Protein AF-A0A9P6AZA7-F1 (afdb_monomer)

Nearest PDB structures (foldseek):
  8hpo-assembly1_B  TM=1.983E-01  e=7.880E+00  Saccharomyces cerevisiae S288C

Solvent-accessible surface area (backbone atoms only — not comparable to full-atom values): 20966 Å² total; per-residue (Å²): 136,83,84,82,74,80,78,79,72,78,82,67,73,55,70,65,59,56,53,51,52,49,53,52,50,51,53,52,50,54,53,50,52,52,51,52,53,50,50,52,49,52,52,50,53,50,53,53,50,55,63,70,62,41,78,71,54,59,62,56,56,70,77,50,74,72,81,62,70,88,77,57,82,84,71,55,87,77,75,76,60,76,83,77,73,88,75,87,72,91,78,83,88,80,88,80,82,91,76,90,83,82,80,91,79,92,79,84,90,82,81,88,79,94,76,78,88,75,78,79,75,83,76,81,72,78,82,7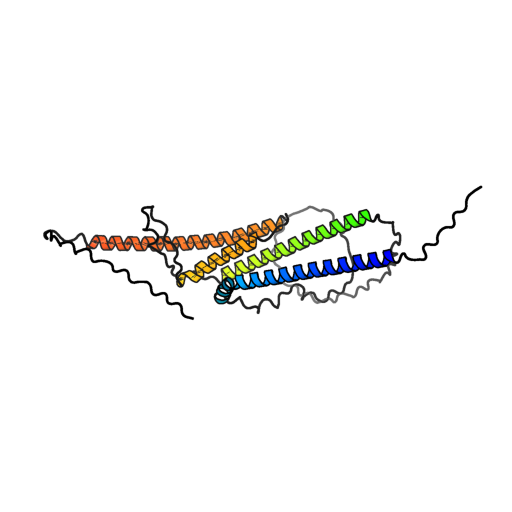2,83,71,79,76,75,71,80,82,75,76,67,85,71,58,68,66,62,50,53,55,50,52,51,51,53,51,51,53,50,50,54,51,51,51,51,51,54,40,45,51,52,50,54,51,52,49,50,52,52,52,52,54,57,72,72,59,75,82,69,96,62,80,59,64,40,75,67,83,40,71,82,50,100,58,82,82,49,78,68,45,77,40,94,41,86,71,32,45,66,57,55,52,50,54,53,50,52,52,52,51,50,56,57,52,69,68,56,68,45,92,81,42,65,66,46,49,48,53,47,50,54,50,48,52,55,52,52,51,51,52,49,55,50,52,56,48,51,49,52,54,50,54,52,57,51,52,59,58,52,56,57,55,56,58,58,59,67,72,66,78,79,76,84,83,83,90,84,78,90,76,85,75,76,81,77,77,88,73,77,81,76,83,75,81,84,79,85,82,83,78,137

InterPro domains:
  IPR036533 BAG domain superfamily [G3DSA:1.20.58.120] (146-269)

Sequence (319 aa):
MFAFYPSHNPLYGDPYAVALAQAHGQMRAQKRERRLAEIRRREEEARCRIRHEQPILDYFAFAFPRPSEALRDDWDPWRSHPSFSPKLRCSSPQRRPTKLNHENVTREPQEGITRRPSTPGLIEIPVREFSIEFPTKTRAVDPEAYAVAASKIQAAWRARSHRIHALEQITSIHADFSSLRELFTFPHHLDFDRHSSLAAGEPASPYILLYSSQNVSLHSHLHMLDILLTRLDAVQSFGDAKVRHARKQTASAIESYARELEERIQREQDTAQSVSSDERAVESELTEGGNSDEDEWIDVEDPPLGIWSLRPFVDVRAT

Mean predicted aligned error: 18.31 Å

Structure (mmCIF, N/CA/C/O backbone):
data_AF-A0A9P6AZA7-F1
#
_entry.id   AF-A0A9P6AZA7-F1
#
loop_
_atom_site.group_PDB
_atom_site.id
_atom_site.type_symbol
_atom_site.label_atom_id
_atom_site.label_alt_id
_atom_site.label_comp_id
_atom_site.label_asym_id
_atom_site.label_entity_id
_atom_site.label_seq_id
_atom_site.pdbx_PDB_ins_code
_atom_site.Cartn_x
_atom_site.Cartn_y
_atom_site.Cartn_z
_atom_site.occupancy
_atom_site.B_iso_or_equiv
_atom_site.auth_seq_id
_atom_site.auth_comp_id
_atom_site.auth_asym_id
_atom_site.auth_atom_id
_atom_site.pdbx_PDB_model_num
ATOM 1 N N . MET A 1 1 ? 74.212 -10.383 -51.004 1.00 45.66 1 MET A N 1
ATOM 2 C CA . MET A 1 1 ? 74.006 -11.787 -50.589 1.00 45.66 1 MET A CA 1
ATOM 3 C C . MET A 1 1 ? 72.895 -11.806 -49.553 1.00 45.66 1 MET A C 1
ATOM 5 O O . MET A 1 1 ? 73.142 -11.438 -48.414 1.00 45.66 1 MET A O 1
ATOM 9 N N . PHE A 1 2 ? 71.666 -12.122 -49.962 1.00 49.59 2 PHE A N 1
ATOM 10 C CA . PHE A 1 2 ? 70.529 -12.249 -49.048 1.00 49.59 2 PHE A CA 1
ATOM 11 C C . PHE A 1 2 ? 70.427 -13.710 -48.611 1.00 49.59 2 PHE A C 1
ATOM 13 O O . PHE A 1 2 ? 70.222 -14.590 -49.445 1.00 49.59 2 PHE A O 1
ATOM 20 N N . ALA A 1 3 ? 70.630 -13.965 -47.319 1.00 55.09 3 ALA A N 1
ATOM 21 C CA . ALA A 1 3 ? 70.451 -15.283 -46.731 1.00 55.09 3 ALA A CA 1
ATOM 22 C C . ALA A 1 3 ? 68.951 -15.604 -46.680 1.00 55.09 3 ALA A C 1
ATOM 24 O O . ALA A 1 3 ? 68.191 -14.982 -45.939 1.00 55.09 3 ALA A O 1
ATOM 25 N N . PHE A 1 4 ? 68.530 -16.555 -47.510 1.00 61.06 4 PHE A N 1
ATOM 26 C CA . PHE A 1 4 ? 67.200 -17.148 -47.472 1.00 61.06 4 PHE A CA 1
ATOM 27 C C . PHE A 1 4 ? 67.112 -18.030 -46.220 1.00 61.06 4 PHE A C 1
ATOM 29 O O . PHE A 1 4 ? 67.679 -19.122 -46.190 1.00 61.06 4 PHE A O 1
ATOM 36 N N . TYR A 1 5 ? 66.435 -17.557 -45.173 1.00 62.34 5 TYR A N 1
ATOM 37 C CA . TYR A 1 5 ? 66.046 -18.426 -44.065 1.00 62.34 5 TYR A CA 1
ATOM 38 C C . TYR A 1 5 ? 64.825 -19.241 -44.507 1.00 62.34 5 TYR A C 1
ATOM 40 O O . TYR A 1 5 ? 63.816 -18.644 -44.893 1.00 62.34 5 TYR A O 1
ATOM 48 N N . PRO A 1 6 ? 64.884 -20.582 -44.486 1.00 62.84 6 PRO A N 1
ATOM 49 C CA . PRO A 1 6 ? 63.719 -21.401 -44.773 1.00 62.84 6 PRO A CA 1
ATOM 50 C C . PRO A 1 6 ? 62.652 -21.113 -43.716 1.00 62.84 6 PRO A C 1
ATOM 52 O O . PRO A 1 6 ? 62.879 -21.289 -42.519 1.00 62.84 6 PRO A O 1
ATOM 55 N N . SER A 1 7 ? 61.485 -20.642 -44.158 1.00 62.06 7 SER A N 1
ATOM 56 C CA . SER A 1 7 ? 60.318 -20.498 -43.297 1.00 62.06 7 SER A CA 1
ATOM 57 C C . SER A 1 7 ? 59.945 -21.885 -42.777 1.00 62.06 7 SER A C 1
ATOM 59 O O . SER A 1 7 ? 59.433 -22.718 -43.531 1.00 62.06 7 SER A O 1
ATOM 61 N N . HIS A 1 8 ? 60.234 -22.156 -41.505 1.00 58.19 8 HIS A N 1
ATOM 62 C CA . HIS A 1 8 ? 59.738 -23.349 -40.836 1.00 58.19 8 HIS A CA 1
ATOM 63 C C . HIS A 1 8 ? 58.214 -23.345 -40.924 1.00 58.19 8 HIS A C 1
ATOM 65 O O . HIS A 1 8 ? 57.543 -22.482 -40.365 1.00 58.19 8 HIS A O 1
ATOM 71 N N . ASN A 1 9 ? 57.691 -24.296 -41.688 1.00 60.09 9 ASN A N 1
ATOM 72 C CA . ASN A 1 9 ? 56.270 -24.510 -41.875 1.00 60.09 9 ASN A CA 1
ATOM 73 C C . ASN A 1 9 ? 55.693 -24.972 -40.521 1.00 60.09 9 ASN A C 1
ATOM 75 O O . ASN A 1 9 ? 56.069 -26.056 -40.066 1.00 60.09 9 ASN A O 1
ATOM 79 N N . PRO A 1 10 ? 54.813 -24.207 -39.848 1.00 61.41 10 PRO A N 1
ATOM 80 C CA . PRO A 1 10 ? 54.285 -24.551 -38.525 1.00 61.41 10 PRO A CA 1
ATOM 81 C C . PRO A 1 10 ? 53.174 -25.615 -38.614 1.00 61.41 10 PRO A C 1
ATOM 83 O O . PRO A 1 10 ? 52.179 -25.561 -37.898 1.00 61.41 10 PRO A O 1
ATOM 86 N N . LEU A 1 11 ? 53.315 -26.581 -39.528 1.00 55.00 11 LEU A N 1
ATOM 87 C CA . LEU A 1 11 ? 52.340 -27.651 -39.755 1.00 55.00 11 LEU A CA 1
ATOM 88 C C . LEU A 1 11 ? 52.481 -28.819 -38.772 1.00 55.00 11 LEU A C 1
ATOM 90 O O . LEU A 1 11 ? 51.644 -29.717 -38.776 1.00 55.00 11 LEU A O 1
ATOM 94 N N . TYR A 1 12 ? 53.483 -28.791 -37.893 1.00 60.03 12 TYR A N 1
ATOM 95 C CA . TYR A 1 12 ? 53.496 -29.625 -36.698 1.00 60.03 12 TYR A CA 1
ATOM 96 C C . TYR A 1 12 ? 52.959 -28.797 -35.537 1.00 60.03 12 TYR A C 1
ATOM 98 O O . TYR A 1 12 ? 53.681 -27.997 -34.944 1.00 60.03 12 TYR A O 1
ATOM 106 N N . GLY A 1 13 ? 51.664 -28.963 -35.255 1.00 64.06 13 GLY A N 1
ATOM 107 C CA . GLY A 1 13 ? 51.063 -28.446 -34.034 1.00 64.06 13 GLY A CA 1
ATOM 108 C C . GLY A 1 13 ? 51.887 -28.936 -32.855 1.00 64.06 13 GLY A C 1
ATOM 109 O O . GLY A 1 13 ? 52.036 -30.142 -32.667 1.00 64.06 13 GLY A O 1
ATOM 110 N N . ASP A 1 14 ? 52.468 -27.994 -32.119 1.00 77.25 14 ASP A N 1
ATOM 111 C CA . ASP A 1 14 ? 53.244 -28.286 -30.927 1.00 77.25 14 ASP A CA 1
ATOM 112 C C . ASP A 1 14 ? 52.385 -29.175 -30.003 1.00 77.25 14 ASP A C 1
ATOM 114 O O . ASP A 1 14 ? 51.321 -28.729 -29.548 1.00 77.25 14 ASP A O 1
ATOM 118 N N . PRO A 1 15 ? 52.773 -30.442 -29.753 1.00 80.06 15 PRO A N 1
ATOM 119 C CA . PRO A 1 15 ? 51.984 -31.346 -28.921 1.00 80.06 15 PRO A CA 1
ATOM 120 C C . PRO A 1 15 ? 51.771 -30.768 -27.514 1.00 80.06 15 PRO A C 1
ATOM 122 O O . PRO A 1 15 ? 50.752 -31.050 -26.876 1.00 80.06 15 PRO A O 1
ATOM 125 N N . TYR A 1 16 ? 52.669 -29.885 -27.060 1.00 82.62 16 TYR A N 1
ATOM 126 C CA . TYR A 1 16 ? 52.522 -29.164 -25.802 1.00 82.62 16 TYR A CA 1
ATOM 127 C C . TYR A 1 16 ? 51.403 -28.113 -25.847 1.00 82.62 16 TYR A C 1
ATOM 129 O O . TYR A 1 16 ? 50.678 -27.954 -24.862 1.00 82.62 16 TYR A O 1
ATOM 137 N N . ALA A 1 17 ? 51.181 -27.445 -26.983 1.00 81.31 17 ALA A N 1
ATOM 138 C CA . ALA A 1 17 ? 50.099 -26.469 -27.135 1.00 81.31 17 ALA A CA 1
ATOM 139 C C . ALA A 1 17 ? 48.710 -27.129 -27.067 1.00 81.31 17 ALA A C 1
ATOM 141 O O . ALA A 1 17 ? 47.789 -26.578 -26.456 1.00 81.31 17 ALA A O 1
ATOM 142 N N . VAL A 1 18 ? 48.561 -28.335 -27.630 1.00 84.81 18 VAL A N 1
ATOM 143 C CA . VAL A 1 18 ? 47.311 -29.112 -27.550 1.00 84.81 18 VAL A CA 1
ATOM 144 C C . VAL A 1 18 ? 47.042 -29.567 -26.114 1.00 84.81 18 VAL A C 1
ATOM 146 O O . VAL A 1 18 ? 45.930 -29.381 -25.614 1.00 84.81 18 VAL A O 1
ATOM 149 N N . ALA A 1 19 ? 48.055 -30.097 -25.420 1.00 88.44 19 ALA A N 1
ATOM 150 C CA . ALA A 1 19 ? 47.929 -30.512 -24.023 1.00 88.44 19 ALA A CA 1
ATOM 151 C C . ALA A 1 19 ? 47.571 -29.333 -23.096 1.00 88.44 19 ALA A C 1
ATOM 153 O O . ALA A 1 19 ? 46.695 -29.455 -22.236 1.00 88.44 19 ALA A O 1
ATOM 154 N N . LEU A 1 20 ? 48.177 -28.160 -23.311 1.00 91.81 20 LEU A N 1
ATOM 155 C CA . LEU A 1 20 ? 47.878 -26.953 -22.539 1.00 91.81 20 LEU A CA 1
ATOM 156 C C . LEU A 1 20 ? 46.444 -26.451 -22.780 1.00 91.81 20 LEU A C 1
ATOM 158 O O . LEU A 1 20 ? 45.741 -26.090 -21.832 1.00 91.81 20 LEU A O 1
ATOM 162 N N . ALA A 1 21 ? 45.974 -26.469 -24.032 1.00 89.00 21 ALA A N 1
ATOM 163 C CA . ALA A 1 21 ? 44.598 -26.108 -24.367 1.00 89.00 21 ALA A CA 1
ATOM 164 C C . ALA A 1 21 ? 43.581 -27.061 -23.714 1.00 89.00 21 ALA A C 1
ATOM 166 O O . ALA A 1 21 ? 42.562 -26.607 -23.183 1.00 89.00 21 ALA A O 1
ATOM 167 N N . GLN A 1 22 ? 43.880 -28.364 -23.688 1.00 94.12 22 GLN A N 1
ATOM 168 C CA . GLN A 1 22 ? 43.064 -29.361 -22.993 1.00 94.12 22 GLN A CA 1
ATOM 169 C C . GLN A 1 22 ? 43.026 -29.106 -21.480 1.00 94.12 22 GLN A C 1
ATOM 171 O O . GLN A 1 22 ? 41.937 -29.060 -20.903 1.00 94.12 22 GLN A O 1
ATOM 176 N N . ALA A 1 23 ? 44.173 -28.844 -20.848 1.00 95.56 23 ALA A N 1
ATOM 177 C CA . ALA A 1 23 ? 44.250 -28.527 -19.420 1.00 95.56 23 ALA A CA 1
ATOM 178 C C . ALA A 1 23 ? 43.449 -27.259 -19.061 1.00 95.56 23 ALA A C 1
ATOM 180 O O . ALA A 1 23 ? 42.685 -27.241 -18.092 1.00 95.56 23 ALA A O 1
ATOM 181 N N . HIS A 1 24 ? 43.541 -26.202 -19.876 1.00 96.12 24 HIS A N 1
ATOM 182 C CA . HIS A 1 24 ? 42.729 -24.992 -19.705 1.00 96.12 24 HIS A CA 1
ATOM 183 C C . HIS A 1 24 ? 41.228 -25.259 -19.891 1.00 96.12 24 HIS A C 1
ATOM 185 O O . HIS A 1 24 ? 40.405 -24.691 -19.165 1.00 96.12 24 HIS A O 1
ATOM 191 N N . GLY A 1 25 ? 40.859 -26.125 -20.838 1.00 96.62 25 GLY A N 1
ATOM 192 C CA . GLY A 1 25 ? 39.481 -26.572 -21.037 1.00 96.62 25 GLY A CA 1
ATOM 193 C C . GLY A 1 25 ? 38.919 -27.268 -19.796 1.00 96.62 25 GLY A C 1
ATOM 194 O O . GLY A 1 25 ? 37.854 -26.887 -19.306 1.00 96.62 25 GLY A O 1
ATOM 195 N N . GLN A 1 26 ? 39.676 -28.212 -19.233 1.00 97.25 26 GLN A N 1
ATOM 196 C CA . GLN A 1 26 ? 39.311 -28.934 -18.012 1.00 97.25 26 GLN A CA 1
ATOM 197 C C . GLN A 1 26 ? 39.176 -27.995 -16.807 1.00 97.25 26 GLN A C 1
ATOM 199 O O . GLN A 1 26 ? 38.177 -28.048 -16.090 1.00 97.25 26 GLN A O 1
ATOM 204 N N . MET A 1 27 ? 40.112 -27.055 -16.627 1.00 96.69 27 MET A N 1
ATOM 205 C CA . MET A 1 27 ? 40.043 -26.066 -15.546 1.00 96.69 27 MET A CA 1
ATOM 206 C C . MET A 1 27 ? 38.789 -25.179 -15.655 1.00 96.69 27 MET A C 1
ATOM 208 O O . MET A 1 27 ? 38.125 -24.888 -14.655 1.00 96.69 27 MET A O 1
ATOM 212 N N . ARG A 1 28 ? 38.418 -24.756 -16.873 1.00 96.44 28 ARG A N 1
ATOM 213 C CA . ARG A 1 28 ? 37.191 -23.975 -17.114 1.00 96.44 28 ARG A CA 1
ATOM 214 C C . ARG A 1 28 ? 35.932 -24.791 -16.822 1.00 96.44 28 ARG A C 1
ATOM 216 O O . ARG A 1 28 ? 35.000 -24.236 -16.238 1.00 96.44 28 ARG A O 1
ATOM 223 N N . ALA A 1 29 ? 35.903 -26.070 -17.196 1.00 96.62 29 ALA A N 1
ATOM 224 C CA . ALA A 1 29 ? 34.796 -26.977 -16.893 1.00 96.62 29 ALA A CA 1
ATOM 225 C C . ALA A 1 29 ? 34.630 -27.164 -15.375 1.00 96.62 29 ALA A C 1
ATOM 227 O O . ALA A 1 29 ? 33.554 -26.895 -14.844 1.00 96.62 29 ALA A O 1
ATOM 228 N N . GLN A 1 30 ? 35.718 -27.450 -14.657 1.00 97.75 30 GLN A N 1
ATOM 229 C CA . GLN A 1 30 ? 35.707 -27.596 -13.199 1.00 97.75 30 GLN A CA 1
ATOM 230 C C . GLN A 1 30 ? 35.250 -26.310 -12.487 1.00 97.75 30 GLN A C 1
ATOM 232 O O . GLN A 1 30 ? 34.491 -26.345 -11.517 1.00 97.75 30 GLN A O 1
ATOM 237 N N . LYS A 1 31 ? 35.663 -25.135 -12.986 1.00 97.56 31 LYS A N 1
ATOM 238 C CA . LYS A 1 31 ? 35.214 -23.841 -12.447 1.00 97.56 31 LYS A CA 1
ATOM 239 C C . LYS A 1 31 ? 33.718 -23.600 -12.679 1.00 97.56 31 LYS A C 1
ATOM 241 O O . LYS A 1 31 ? 33.070 -22.993 -11.825 1.00 97.56 31 LYS A O 1
ATOM 246 N N . ARG A 1 32 ? 33.161 -24.058 -13.808 1.00 96.56 32 ARG A N 1
ATOM 247 C CA . ARG A 1 32 ? 31.712 -24.007 -14.077 1.00 96.56 32 ARG A CA 1
ATOM 248 C C . ARG A 1 32 ? 30.945 -24.929 -13.136 1.00 96.56 32 ARG A C 1
ATOM 250 O O . ARG A 1 32 ? 29.969 -24.477 -12.548 1.00 96.56 32 ARG A O 1
ATOM 257 N N . GLU A 1 33 ? 31.417 -26.154 -12.928 1.00 97.81 33 GLU A N 1
ATOM 258 C CA . GLU A 1 33 ? 30.799 -27.096 -11.986 1.00 97.81 33 GLU A CA 1
ATOM 259 C C . GLU A 1 33 ? 30.790 -26.559 -10.553 1.00 97.81 33 GLU A C 1
ATOM 261 O O . GLU A 1 33 ? 29.744 -26.565 -9.909 1.00 97.81 33 GLU A O 1
ATOM 266 N N . ARG A 1 34 ? 31.907 -25.985 -10.079 1.00 97.69 34 ARG A N 1
ATOM 267 C CA . ARG A 1 34 ? 31.960 -25.340 -8.753 1.00 97.69 34 ARG A CA 1
ATOM 268 C C . ARG A 1 34 ? 30.942 -24.209 -8.607 1.00 97.69 34 ARG A C 1
ATOM 270 O O . ARG A 1 34 ? 30.286 -24.117 -7.576 1.00 97.69 34 ARG A O 1
ATOM 277 N N . ARG A 1 35 ? 30.779 -23.369 -9.637 1.00 97.12 35 ARG A N 1
ATOM 278 C CA . ARG A 1 35 ? 29.772 -22.293 -9.630 1.00 97.12 35 ARG A CA 1
ATOM 279 C C . ARG A 1 35 ? 28.346 -22.839 -9.590 1.00 97.12 35 ARG A C 1
ATOM 281 O O . ARG A 1 35 ? 27.522 -22.297 -8.865 1.00 97.12 35 ARG A O 1
ATOM 288 N N . LEU A 1 36 ? 28.056 -23.903 -10.339 1.00 97.69 36 LEU A N 1
ATOM 289 C CA . LEU A 1 36 ? 26.736 -24.541 -10.319 1.00 97.69 36 LEU A CA 1
ATOM 290 C C . LEU A 1 36 ? 26.439 -25.194 -8.964 1.00 97.69 36 LEU A C 1
ATOM 292 O O . LEU A 1 36 ? 25.320 -25.079 -8.472 1.00 97.69 36 LEU A O 1
ATOM 296 N N . ALA A 1 37 ? 27.435 -25.823 -8.338 1.00 97.25 37 ALA A N 1
ATOM 297 C CA . ALA A 1 37 ? 27.302 -26.375 -6.993 1.00 97.25 37 ALA A CA 1
ATOM 298 C C . ALA A 1 37 ? 27.049 -25.280 -5.941 1.00 97.25 37 ALA A C 1
ATOM 300 O O . ALA A 1 37 ? 26.196 -25.454 -5.076 1.00 97.25 37 ALA A O 1
ATOM 301 N N . GLU A 1 38 ? 27.725 -24.129 -6.039 1.00 97.50 38 GLU A N 1
ATOM 302 C CA . GLU A 1 38 ? 27.485 -22.991 -5.141 1.00 97.50 38 GLU A CA 1
ATOM 303 C C . GLU A 1 38 ? 26.072 -22.413 -5.303 1.00 97.50 38 GLU A C 1
ATOM 305 O O . GLU A 1 38 ? 25.418 -22.111 -4.305 1.00 97.50 38 GLU A O 1
ATOM 310 N N . ILE A 1 39 ? 25.579 -22.296 -6.541 1.00 94.75 39 ILE A N 1
ATOM 311 C CA . ILE A 1 39 ? 24.209 -21.836 -6.810 1.00 94.75 39 ILE A CA 1
ATOM 312 C C . ILE A 1 39 ? 23.194 -22.799 -6.189 1.00 94.75 39 ILE A C 1
ATOM 314 O O . ILE A 1 39 ? 22.330 -22.349 -5.441 1.00 94.75 39 ILE A O 1
ATOM 318 N N . 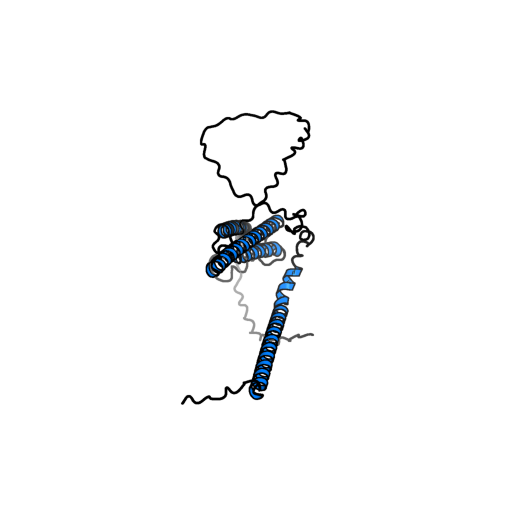ARG A 1 40 ? 23.343 -24.113 -6.410 1.00 96.94 40 ARG A N 1
ATOM 319 C CA . ARG A 1 40 ? 22.464 -25.124 -5.795 1.00 96.94 40 ARG A CA 1
ATOM 320 C C . ARG A 1 40 ? 22.477 -25.045 -4.270 1.00 96.94 40 ARG A C 1
ATOM 322 O O . ARG A 1 40 ? 21.416 -25.058 -3.659 1.00 96.94 40 ARG A O 1
ATOM 329 N N . ARG A 1 41 ? 23.656 -24.880 -3.659 1.00 97.81 41 ARG A N 1
ATOM 330 C CA . ARG A 1 41 ? 23.778 -24.729 -2.201 1.00 97.81 41 ARG A CA 1
ATOM 331 C C . ARG A 1 41 ? 23.021 -23.502 -1.691 1.00 97.81 41 ARG A C 1
ATOM 333 O O . ARG A 1 41 ? 22.307 -23.597 -0.701 1.00 97.81 41 ARG A O 1
ATOM 340 N N . ARG A 1 42 ? 23.132 -22.358 -2.378 1.00 95.12 42 ARG A N 1
ATOM 341 C CA . ARG A 1 42 ? 22.384 -21.140 -2.016 1.00 95.12 42 ARG A CA 1
ATOM 342 C C . ARG A 1 42 ? 20.876 -21.309 -2.182 1.00 95.12 42 ARG A C 1
ATOM 344 O O . ARG A 1 42 ? 20.125 -20.792 -1.362 1.00 95.12 42 ARG A O 1
ATOM 351 N N . GLU A 1 43 ? 20.429 -22.018 -3.216 1.00 95.44 43 GLU A N 1
ATOM 352 C CA . GLU A 1 43 ? 19.008 -22.324 -3.418 1.00 95.44 43 GLU A CA 1
ATOM 353 C C . GLU A 1 43 ? 18.457 -23.233 -2.310 1.00 95.44 43 GLU A C 1
ATOM 355 O O . GLU A 1 43 ? 17.362 -22.990 -1.804 1.00 95.44 43 GLU A O 1
ATOM 360 N N . GLU A 1 44 ? 19.218 -24.245 -1.888 1.00 95.88 44 GLU A N 1
ATOM 361 C CA . GLU A 1 44 ? 18.858 -25.119 -0.766 1.00 95.88 44 GLU A CA 1
ATOM 362 C C . GLU A 1 44 ? 18.841 -24.364 0.569 1.00 95.88 44 GLU A C 1
ATOM 364 O O . GLU A 1 44 ? 17.867 -24.467 1.314 1.00 95.88 44 GLU A O 1
ATOM 369 N N . GLU A 1 45 ? 19.854 -23.539 0.849 1.00 93.94 45 GLU A N 1
ATOM 370 C CA . GLU A 1 45 ? 19.888 -22.673 2.036 1.00 93.94 45 GLU A CA 1
ATOM 371 C C . GLU A 1 45 ? 18.685 -21.709 2.068 1.00 93.94 45 GLU A C 1
ATOM 373 O O . GLU A 1 45 ? 18.043 -21.553 3.109 1.00 93.94 45 GLU A O 1
ATOM 378 N N . ALA A 1 46 ? 18.328 -21.104 0.929 1.00 90.56 46 ALA A N 1
ATOM 379 C CA . ALA A 1 46 ? 17.156 -20.236 0.817 1.00 90.56 46 ALA A CA 1
ATOM 380 C C . ALA A 1 46 ? 15.845 -21.002 1.060 1.00 90.56 46 ALA A C 1
ATOM 382 O O . ALA A 1 46 ? 14.974 -20.519 1.784 1.00 90.56 46 ALA A O 1
ATOM 383 N N . ARG A 1 47 ? 15.714 -22.222 0.523 1.00 92.12 47 ARG A N 1
ATOM 384 C CA . ARG A 1 47 ? 14.556 -23.095 0.784 1.00 92.12 47 ARG A CA 1
ATOM 385 C C . ARG A 1 47 ? 14.444 -23.478 2.259 1.00 92.12 47 ARG A C 1
ATOM 387 O O . ARG A 1 47 ? 13.337 -23.477 2.795 1.00 92.12 47 ARG A O 1
ATOM 394 N N . CYS A 1 48 ? 15.562 -23.778 2.920 1.00 91.12 48 CYS A N 1
ATOM 395 C CA . CYS A 1 48 ? 15.585 -24.077 4.352 1.00 91.12 48 CYS A CA 1
ATOM 396 C C . CYS A 1 48 ? 15.156 -22.871 5.200 1.00 91.12 48 CYS A C 1
ATOM 398 O O . CYS A 1 48 ? 14.380 -23.053 6.136 1.00 91.12 48 CYS A O 1
ATOM 400 N N . ARG A 1 49 ? 15.585 -21.647 4.851 1.00 84.88 49 ARG A N 1
ATOM 401 C CA . ARG A 1 49 ? 15.130 -20.419 5.534 1.00 84.88 49 ARG A CA 1
ATOM 402 C C . ARG A 1 49 ? 13.628 -20.209 5.402 1.00 84.88 49 ARG A C 1
ATOM 404 O O . ARG A 1 49 ? 12.958 -20.051 6.413 1.00 84.88 49 ARG A O 1
ATOM 411 N N . ILE A 1 50 ? 13.099 -20.312 4.180 1.00 78.31 50 ILE A N 1
ATOM 412 C CA . ILE A 1 50 ? 11.657 -20.170 3.933 1.00 78.31 50 ILE A CA 1
ATOM 413 C C . ILE A 1 50 ? 10.871 -21.176 4.779 1.00 78.31 50 ILE A C 1
ATOM 415 O O . ILE A 1 50 ? 9.899 -20.800 5.419 1.00 78.31 50 ILE A O 1
ATOM 419 N N . ARG A 1 51 ? 11.309 -22.442 4.844 1.00 78.94 51 ARG A N 1
ATOM 420 C CA . ARG A 1 51 ? 10.633 -23.468 5.653 1.00 78.94 51 ARG A CA 1
ATOM 421 C C . ARG A 1 51 ? 10.662 -23.155 7.153 1.00 78.94 51 ARG A C 1
ATOM 423 O O . ARG A 1 51 ? 9.702 -23.475 7.844 1.00 78.94 51 ARG A O 1
ATOM 430 N N . HIS A 1 52 ? 11.738 -22.553 7.654 1.00 77.06 52 HIS A N 1
ATOM 431 C CA . HIS A 1 52 ? 11.847 -22.215 9.072 1.00 77.06 52 HIS A CA 1
ATOM 432 C C . HIS A 1 52 ? 11.004 -20.991 9.465 1.00 77.06 52 HIS A C 1
ATOM 434 O O . HIS A 1 52 ? 10.551 -20.919 10.602 1.00 77.06 52 HIS A O 1
ATOM 440 N N . GLU A 1 53 ? 10.747 -20.072 8.530 1.00 65.06 53 GLU A N 1
ATOM 441 C CA . GLU A 1 53 ? 9.959 -18.847 8.749 1.00 65.06 53 GLU A CA 1
ATOM 442 C C . GLU A 1 53 ? 8.440 -19.031 8.524 1.00 65.06 53 GLU A C 1
ATOM 444 O O . GLU A 1 53 ? 7.649 -18.160 8.882 1.00 65.06 53 GLU A O 1
ATOM 449 N N . GLN A 1 54 ? 7.996 -20.178 7.997 1.00 59.06 54 GLN A N 1
ATOM 450 C CA . GLN A 1 54 ? 6.573 -20.457 7.737 1.00 59.06 54 GLN A CA 1
ATOM 451 C C . GLN A 1 54 ? 5.645 -20.641 8.961 1.00 59.06 54 GLN A C 1
ATOM 453 O O . GLN A 1 54 ? 4.469 -20.309 8.806 1.00 59.06 54 GLN A O 1
ATOM 458 N N . PRO A 1 55 ? 6.068 -21.082 10.171 1.00 59.00 55 PRO A N 1
ATOM 459 C CA . PRO A 1 55 ? 5.102 -21.367 11.237 1.00 59.00 55 PRO A CA 1
ATOM 460 C C . PRO A 1 55 ? 4.392 -20.116 11.788 1.00 59.00 55 PRO A C 1
ATOM 462 O O . PRO A 1 55 ? 3.391 -20.250 12.482 1.00 59.00 55 PRO A O 1
ATOM 465 N N . ILE A 1 56 ? 4.859 -18.903 11.460 1.00 55.88 56 ILE A N 1
ATOM 466 C CA . ILE A 1 56 ? 4.200 -17.645 11.855 1.00 55.88 56 ILE A CA 1
ATOM 467 C C . ILE A 1 56 ? 3.094 -17.245 10.857 1.00 55.88 56 ILE A C 1
ATOM 469 O O . ILE A 1 56 ? 2.108 -16.622 11.243 1.00 55.88 56 ILE A O 1
ATOM 473 N N . LEU A 1 57 ? 3.212 -17.629 9.581 1.00 53.03 57 LEU A N 1
ATOM 474 C CA . LEU A 1 57 ? 2.257 -17.239 8.534 1.00 53.03 57 LEU A CA 1
ATOM 475 C C . LEU A 1 57 ? 1.055 -18.191 8.429 1.00 53.03 57 LEU A C 1
ATOM 477 O O . LEU A 1 57 ? -0.040 -17.741 8.089 1.00 53.03 57 LEU A O 1
ATOM 481 N N . ASP A 1 58 ? 1.222 -19.469 8.781 1.00 55.22 58 ASP A N 1
ATOM 482 C CA . ASP A 1 58 ? 0.116 -20.441 8.785 1.00 55.22 58 ASP A CA 1
ATOM 483 C C . ASP A 1 58 ? -0.945 -20.125 9.857 1.00 55.22 58 ASP A C 1
ATOM 485 O O . ASP A 1 58 ? -2.126 -20.410 9.654 1.00 55.22 58 ASP A O 1
ATOM 489 N N . TYR A 1 59 ? -0.572 -19.446 10.952 1.00 56.69 59 TYR A N 1
ATOM 490 C CA . TYR A 1 59 ? -1.531 -18.983 11.966 1.00 56.69 59 TYR A CA 1
ATOM 491 C C . TYR A 1 59 ? -2.493 -17.915 11.412 1.00 56.69 59 TYR A C 1
ATOM 493 O O . TYR A 1 59 ? -3.683 -17.918 11.722 1.00 56.69 59 TYR A O 1
ATOM 501 N N . PHE A 1 60 ? -2.013 -17.036 10.526 1.00 50.88 60 PHE A N 1
ATOM 502 C CA . PHE A 1 60 ? -2.840 -15.995 9.905 1.00 50.88 60 PHE A CA 1
ATOM 503 C C . PHE A 1 60 ? -3.705 -16.516 8.748 1.00 50.88 60 PHE A C 1
ATOM 505 O O . PHE A 1 60 ? -4.803 -16.004 8.531 1.00 50.88 60 PHE A O 1
ATOM 512 N N . ALA A 1 61 ? -3.262 -17.554 8.030 1.00 52.81 61 ALA A N 1
ATOM 513 C CA . ALA A 1 61 ? -4.031 -18.161 6.940 1.00 52.81 61 ALA A CA 1
ATOM 514 C C . ALA A 1 61 ? -5.304 -18.892 7.416 1.00 52.81 61 ALA A C 1
ATOM 516 O O . ALA A 1 61 ? -6.239 -19.052 6.633 1.00 52.81 61 ALA A O 1
ATOM 517 N N . PHE A 1 62 ? -5.358 -19.315 8.685 1.00 53.53 62 PHE A N 1
ATOM 518 C CA . PHE A 1 62 ? -6.525 -19.989 9.262 1.00 53.53 62 PHE A CA 1
ATOM 519 C C . PHE A 1 62 ? -7.607 -19.011 9.761 1.00 53.53 62 PHE A C 1
ATOM 521 O O . PHE A 1 62 ? -8.788 -19.348 9.745 1.00 53.53 62 PHE A O 1
ATOM 528 N N . ALA A 1 63 ? -7.230 -17.795 10.175 1.00 51.91 63 ALA A N 1
ATOM 529 C CA . ALA A 1 63 ? -8.159 -16.819 10.761 1.00 51.91 63 ALA A CA 1
ATOM 530 C C . ALA A 1 63 ? -8.979 -16.034 9.720 1.00 51.91 63 ALA A C 1
ATOM 532 O O . ALA A 1 63 ? -10.087 -15.590 10.014 1.00 51.91 63 ALA A O 1
ATOM 533 N N . PHE A 1 64 ? -8.464 -15.893 8.498 1.00 46.66 64 PHE A N 1
ATOM 534 C CA . PHE A 1 64 ? -9.161 -15.230 7.399 1.00 46.66 64 PHE A CA 1
ATOM 535 C C . PHE A 1 64 ? -9.164 -16.152 6.184 1.00 46.66 64 PHE A C 1
ATOM 537 O O . PHE A 1 64 ? -8.163 -16.191 5.460 1.00 46.66 64 PHE A O 1
ATOM 544 N N . PRO A 1 65 ? -10.251 -16.909 5.928 1.00 51.50 65 PRO A N 1
ATOM 545 C CA . PRO A 1 65 ? -10.376 -17.624 4.669 1.00 51.50 65 PRO A CA 1
ATOM 546 C C . PRO A 1 65 ? -10.208 -16.598 3.551 1.00 51.50 65 PRO A C 1
ATOM 548 O O . PRO A 1 65 ? -10.945 -15.611 3.490 1.00 51.50 65 PRO A O 1
ATOM 551 N N . ARG A 1 66 ? -9.183 -16.796 2.710 1.00 51.00 66 ARG A N 1
ATOM 552 C CA . ARG A 1 66 ? -8.942 -15.942 1.544 1.00 51.00 66 ARG A CA 1
ATOM 553 C C . ARG A 1 66 ? -10.284 -15.753 0.829 1.00 51.00 66 ARG A C 1
ATOM 555 O O . ARG A 1 66 ? -10.926 -16.768 0.548 1.00 51.00 66 ARG A O 1
ATOM 562 N N . PRO A 1 67 ? -10.719 -14.510 0.544 1.00 51.25 67 PRO A N 1
ATOM 563 C CA . PRO A 1 67 ? -11.917 -14.291 -0.251 1.00 51.25 67 PRO A CA 1
ATOM 564 C C . PRO A 1 67 ? -11.760 -15.111 -1.530 1.00 51.25 67 PRO A C 1
ATOM 566 O O . PRO A 1 67 ? -10.744 -15.008 -2.219 1.00 51.25 67 PRO A O 1
ATOM 569 N N . SER A 1 68 ? -12.707 -16.025 -1.728 1.00 51.84 68 SER A N 1
ATOM 570 C CA . SER A 1 68 ? -12.642 -17.147 -2.658 1.00 51.84 68 SER A CA 1
ATOM 571 C C . SER A 1 68 ? -11.994 -16.778 -3.994 1.00 51.84 68 SER A C 1
ATOM 573 O O . SER A 1 68 ? -12.430 -15.840 -4.662 1.00 51.84 68 SER A O 1
ATOM 575 N N . GLU A 1 69 ? -11.021 -17.587 -4.420 1.00 51.41 69 GLU A N 1
ATOM 576 C CA . GLU A 1 69 ? -10.391 -17.580 -5.753 1.00 51.41 69 GLU A CA 1
ATOM 577 C C . GLU A 1 69 ? -11.389 -17.607 -6.927 1.00 51.41 69 GLU A C 1
ATOM 579 O O . GLU A 1 69 ? -11.014 -17.292 -8.052 1.00 51.41 69 GLU A O 1
ATOM 584 N N . ALA A 1 70 ? -12.676 -17.863 -6.670 1.00 51.22 70 ALA A N 1
ATOM 585 C CA . ALA A 1 70 ? -13.761 -17.809 -7.645 1.00 51.22 70 ALA A CA 1
ATOM 586 C C . ALA A 1 70 ? -13.943 -16.445 -8.350 1.00 51.22 70 ALA A C 1
ATOM 588 O O . ALA A 1 70 ? -14.665 -16.382 -9.339 1.00 51.22 70 ALA A O 1
ATOM 589 N N . LEU A 1 71 ? -13.292 -15.366 -7.889 1.00 49.59 71 LEU A N 1
ATOM 590 C CA . LEU A 1 71 ? -13.325 -14.051 -8.548 1.00 49.59 71 LEU A CA 1
ATOM 591 C C . LEU A 1 71 ? -11.968 -13.600 -9.123 1.00 49.59 71 LEU A C 1
ATOM 593 O O . LEU A 1 71 ? -11.787 -12.415 -9.399 1.00 49.59 71 LEU A O 1
ATOM 597 N N . ARG A 1 72 ? -10.986 -14.502 -9.277 1.00 51.50 72 ARG A N 1
ATOM 598 C CA . ARG A 1 72 ? -9.691 -14.174 -9.913 1.00 51.50 72 ARG A CA 1
ATOM 599 C C . ARG A 1 72 ? -9.463 -14.841 -11.269 1.00 51.50 72 ARG A C 1
ATOM 601 O O . ARG A 1 72 ? -8.641 -14.333 -12.025 1.00 51.50 72 ARG A O 1
ATOM 608 N N . ASP A 1 73 ? -10.221 -15.878 -11.623 1.00 48.34 73 ASP A N 1
ATOM 609 C CA . ASP A 1 73 ? -10.031 -16.591 -12.898 1.00 48.34 73 ASP A CA 1
ATOM 610 C C . ASP A 1 73 ? -10.631 -15.890 -14.131 1.00 48.34 73 ASP A C 1
ATOM 612 O O . ASP A 1 73 ? -10.333 -16.288 -15.255 1.00 48.34 73 ASP A O 1
ATOM 616 N N . ASP A 1 74 ? -11.400 -14.809 -13.956 1.00 46.38 74 ASP A N 1
ATOM 617 C CA . ASP A 1 74 ? -12.050 -14.096 -15.073 1.00 46.38 74 ASP A CA 1
ATOM 618 C C . ASP A 1 74 ? -11.439 -12.717 -15.391 1.00 46.38 74 ASP A C 1
ATOM 620 O O . ASP A 1 74 ? -11.879 -12.029 -16.313 1.00 46.38 74 ASP A O 1
ATOM 624 N N . TRP A 1 75 ? -10.391 -12.297 -14.668 1.00 47.56 75 TRP A N 1
ATOM 625 C CA . TRP A 1 75 ? -9.733 -11.003 -14.895 1.00 47.56 75 TRP A CA 1
ATOM 626 C C . TRP A 1 75 ? -8.272 -11.154 -15.318 1.00 47.56 75 TRP A C 1
ATOM 628 O O . TRP A 1 75 ? -7.350 -10.618 -14.704 1.00 47.56 75 TRP A O 1
ATOM 638 N N . ASP A 1 76 ? -8.068 -11.884 -16.410 1.00 49.31 76 ASP A N 1
ATOM 639 C CA . ASP A 1 76 ? -6.851 -11.812 -17.212 1.00 49.31 76 ASP A CA 1
ATOM 640 C C . ASP A 1 76 ? -7.093 -10.766 -18.325 1.00 49.31 76 ASP A C 1
ATOM 642 O O . ASP A 1 76 ? -7.661 -11.100 -19.373 1.00 49.31 76 ASP A O 1
ATOM 646 N N . PRO A 1 77 ? -6.731 -9.474 -18.138 1.00 54.28 77 PRO A N 1
ATOM 647 C CA . PRO A 1 77 ? -7.030 -8.410 -19.105 1.00 54.28 77 PRO A CA 1
ATOM 648 C C . PRO A 1 77 ? -6.351 -8.620 -20.469 1.00 54.28 77 PRO A C 1
ATOM 650 O O . PRO A 1 77 ? -6.654 -7.904 -21.422 1.00 54.28 77 PRO A O 1
ATOM 653 N N . TRP A 1 78 ? -5.473 -9.622 -20.592 1.00 55.38 78 TRP A N 1
ATOM 654 C CA . TRP A 1 78 ? -4.837 -10.021 -21.845 1.00 55.38 78 TRP A CA 1
ATOM 655 C C . TRP A 1 78 ? -5.558 -11.164 -22.581 1.00 55.38 78 TRP A C 1
ATOM 657 O O . TRP A 1 78 ? -5.279 -11.373 -23.764 1.00 55.38 78 TRP A O 1
ATOM 667 N N . ARG A 1 79 ? -6.505 -11.881 -21.951 1.00 48.28 79 ARG A N 1
ATOM 668 C CA . ARG A 1 79 ? -7.245 -12.995 -22.588 1.00 48.28 79 ARG A CA 1
ATOM 669 C C . ARG A 1 79 ? -8.488 -12.578 -23.370 1.00 48.28 79 ARG A C 1
ATOM 671 O O . ARG A 1 79 ? -8.960 -13.355 -24.194 1.00 48.28 79 ARG A O 1
ATOM 678 N N . SER A 1 80 ? -8.945 -11.339 -23.206 1.00 46.25 80 SER A N 1
ATOM 679 C CA . SER A 1 80 ? -10.117 -10.790 -23.907 1.00 46.25 80 SER A CA 1
ATOM 680 C C . SER A 1 80 ? -9.747 -9.765 -24.981 1.00 46.25 80 SER A C 1
ATOM 682 O O . SER A 1 80 ? -10.477 -8.807 -25.229 1.00 46.25 80 SER A O 1
ATOM 684 N N . HIS A 1 81 ? -8.618 -9.963 -25.664 1.00 44.78 81 HIS A N 1
ATOM 685 C CA . HIS A 1 81 ? -8.424 -9.350 -26.973 1.00 44.78 81 HIS A CA 1
ATOM 686 C C . HIS A 1 81 ? -9.047 -10.266 -28.037 1.00 44.78 81 HIS A C 1
ATOM 688 O O . HIS A 1 81 ? -8.546 -11.374 -28.237 1.00 44.78 81 HIS A O 1
ATOM 694 N N . PRO A 1 82 ? -10.099 -9.844 -28.767 1.00 43.47 82 PRO A N 1
ATOM 695 C CA . PRO A 1 82 ? -10.497 -10.555 -29.971 1.00 43.47 82 PRO A CA 1
ATOM 696 C C . PRO A 1 82 ? -9.295 -10.543 -30.911 1.00 43.47 82 PRO A C 1
ATOM 698 O O . PRO A 1 82 ? -8.856 -9.467 -31.305 1.00 43.47 82 PRO A O 1
ATOM 701 N N . SER A 1 83 ? -8.742 -11.728 -31.193 1.00 44.38 83 SER A N 1
ATOM 702 C CA . SER A 1 83 ? -7.731 -12.029 -32.220 1.00 44.38 83 SER A CA 1
ATOM 703 C C . SER A 1 83 ? -7.332 -10.821 -33.082 1.00 44.38 83 SER A C 1
ATOM 705 O O . SER A 1 83 ? -7.833 -10.612 -34.189 1.00 44.38 83 SER A O 1
ATOM 707 N N . PHE A 1 84 ? -6.421 -9.991 -32.561 1.00 43.75 84 PHE A N 1
ATOM 708 C CA . PHE A 1 84 ? -5.898 -8.848 -33.298 1.00 43.75 84 PHE A CA 1
ATOM 709 C C . PHE A 1 84 ? -4.888 -9.393 -34.303 1.00 43.75 84 PHE A C 1
ATOM 711 O O . PHE A 1 84 ? -3.690 -9.494 -34.049 1.00 43.75 84 PHE A O 1
ATOM 718 N N . SER A 1 85 ? -5.412 -9.820 -35.448 1.00 44.97 85 SER A N 1
ATOM 719 C CA . SER A 1 85 ? -4.619 -10.124 -36.632 1.00 44.97 85 SER A CA 1
ATOM 720 C C . SER A 1 85 ? -3.768 -8.892 -36.961 1.00 44.97 85 SER A C 1
ATOM 722 O O . SER A 1 85 ? -4.324 -7.797 -37.099 1.00 44.97 85 SER A O 1
ATOM 724 N N . PRO A 1 86 ? -2.437 -9.010 -37.092 1.00 43.62 86 PRO A N 1
ATOM 725 C CA . PRO A 1 86 ? -1.575 -7.857 -37.272 1.00 43.62 86 PRO A CA 1
ATOM 726 C C . PRO A 1 86 ? -1.712 -7.346 -38.709 1.00 43.62 86 PRO A C 1
ATOM 728 O O . PRO A 1 86 ? -0.986 -7.755 -39.609 1.00 43.62 86 PRO A O 1
ATOM 731 N N . LYS A 1 87 ? -2.641 -6.415 -38.940 1.00 41.97 87 LYS A N 1
ATOM 732 C CA . LYS A 1 87 ? -2.578 -5.522 -40.100 1.00 41.97 87 LYS A CA 1
ATOM 733 C C . LYS A 1 87 ? -1.887 -4.239 -39.663 1.00 41.97 87 LYS A C 1
ATOM 735 O O . LYS A 1 87 ? -2.501 -3.312 -39.146 1.00 41.97 87 LYS A O 1
ATOM 740 N N . LEU A 1 88 ? -0.575 -4.217 -39.866 1.00 50.03 88 LEU A N 1
ATOM 741 C CA . LEU A 1 88 ? 0.257 -3.025 -39.769 1.00 50.03 88 LEU A CA 1
ATOM 742 C C . LEU A 1 88 ? -0.297 -1.932 -40.698 1.00 50.03 88 LEU A C 1
ATOM 744 O O . LEU A 1 88 ? -0.141 -2.012 -41.914 1.00 50.03 88 LEU A O 1
ATOM 748 N N . ARG A 1 89 ? -0.900 -0.883 -40.133 1.00 37.34 89 ARG A N 1
ATOM 749 C CA . ARG A 1 89 ? -0.924 0.450 -40.750 1.00 37.34 89 ARG A CA 1
ATOM 750 C C . ARG A 1 89 ? -0.679 1.507 -39.684 1.00 37.34 89 ARG A C 1
ATOM 752 O O . ARG A 1 89 ? -1.565 1.882 -38.926 1.00 37.34 89 ARG A O 1
ATOM 759 N N . CYS A 1 90 ? 0.557 1.992 -39.656 1.00 42.38 90 CYS A N 1
ATOM 760 C CA . CYS A 1 90 ? 0.914 3.255 -39.037 1.00 42.38 90 CYS A CA 1
ATOM 761 C C . CYS A 1 90 ? 0.182 4.389 -39.771 1.00 42.38 90 CYS A C 1
ATOM 763 O O . CYS A 1 90 ? 0.262 4.499 -40.993 1.00 42.38 90 CYS A O 1
ATOM 765 N N . SER A 1 91 ? -0.515 5.249 -39.038 1.00 38.69 91 SER A N 1
ATOM 766 C CA . SER A 1 91 ? -0.899 6.577 -39.516 1.00 38.69 91 SER A CA 1
ATOM 767 C C . SER A 1 91 ? -0.487 7.591 -38.460 1.00 38.69 91 SER A C 1
ATOM 769 O O . SER A 1 91 ? -0.986 7.597 -37.339 1.00 38.69 91 SER A O 1
ATOM 771 N N . SER A 1 92 ? 0.512 8.381 -38.839 1.00 46.91 92 SER A N 1
ATOM 772 C CA . SER A 1 92 ? 1.061 9.525 -38.118 1.00 46.91 92 SER A CA 1
ATOM 773 C C . SER A 1 92 ? 0.072 10.709 -38.114 1.00 46.91 92 SER A C 1
ATOM 775 O O . SER A 1 92 ? -0.882 10.715 -38.893 1.00 46.91 92 SER A O 1
ATOM 777 N N . PRO A 1 93 ? 0.276 11.718 -37.243 1.00 48.03 93 PRO A N 1
ATOM 778 C CA . PRO A 1 93 ? -0.743 12.692 -36.875 1.00 48.03 93 PRO A CA 1
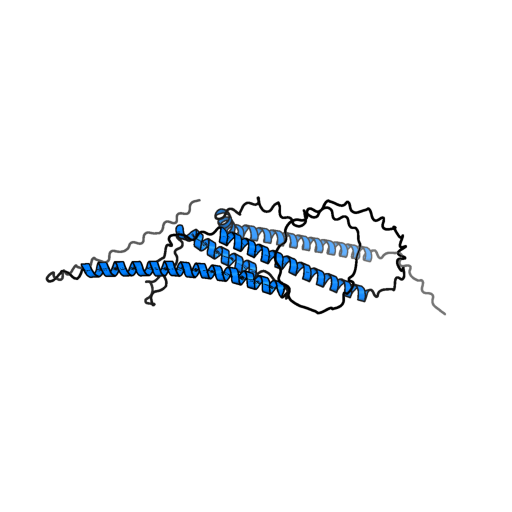ATOM 779 C C . PRO A 1 93 ? -0.749 13.896 -37.822 1.00 48.03 93 PRO A C 1
ATOM 781 O O . PRO A 1 93 ? 0.300 14.463 -38.128 1.00 48.03 93 PRO A O 1
ATOM 784 N N . GLN A 1 94 ? -1.938 14.345 -38.227 1.00 44.53 94 GLN A N 1
ATOM 785 C CA . GLN A 1 94 ? -2.101 15.581 -38.989 1.00 44.53 94 GLN A CA 1
ATOM 786 C C . GLN A 1 94 ? -2.754 16.656 -38.116 1.00 44.53 94 GLN A C 1
ATOM 788 O O . GLN A 1 94 ? -3.869 16.505 -37.618 1.00 44.53 94 GLN A O 1
ATOM 793 N N . ARG A 1 95 ? -1.987 17.733 -37.918 1.00 48.25 95 ARG A N 1
ATOM 794 C CA . ARG A 1 95 ? -2.343 18.995 -37.259 1.00 48.25 95 ARG A CA 1
ATOM 795 C C . ARG A 1 95 ? -3.746 19.474 -37.653 1.00 48.25 95 ARG A C 1
ATOM 797 O O . ARG A 1 95 ? -4.063 19.513 -38.841 1.00 48.25 95 ARG A O 1
ATOM 804 N N . ARG A 1 96 ? -4.521 19.972 -36.683 1.00 48.28 96 ARG A N 1
ATOM 805 C CA . ARG A 1 96 ? -5.622 20.914 -36.942 1.00 48.28 96 ARG A CA 1
ATOM 806 C C . ARG A 1 96 ? -5.337 22.275 -36.297 1.00 48.28 96 ARG A C 1
ATOM 808 O O . ARG A 1 96 ? -4.798 22.303 -35.191 1.00 48.28 96 ARG A O 1
ATOM 815 N N . PRO A 1 97 ? -5.669 23.378 -36.990 1.00 54.97 97 PRO A N 1
ATOM 816 C CA . PRO A 1 97 ? -5.480 24.735 -36.507 1.00 54.97 97 PRO A CA 1
ATOM 817 C C . PRO A 1 97 ? -6.606 25.179 -35.566 1.00 54.97 97 PRO A C 1
ATOM 819 O O . PRO A 1 97 ? -7.735 24.692 -35.615 1.00 54.97 97 PRO A O 1
ATOM 822 N N . THR A 1 98 ? -6.244 26.152 -34.742 1.00 50.00 98 THR A N 1
ATOM 823 C CA . THR A 1 98 ? -7.068 27.015 -33.898 1.00 50.00 98 THR A CA 1
ATOM 824 C C . THR A 1 98 ? -8.284 27.600 -34.616 1.00 50.00 98 THR A C 1
ATOM 826 O O . THR A 1 98 ? -8.144 28.198 -35.681 1.00 50.00 98 THR A O 1
ATOM 829 N N . LYS A 1 99 ? -9.445 27.550 -33.951 1.00 51.97 99 LYS A N 1
ATOM 830 C CA . LYS A 1 99 ? -10.438 28.635 -33.950 1.00 51.97 99 LYS A CA 1
ATOM 831 C C . LYS A 1 99 ? -11.065 28.750 -32.556 1.00 51.97 99 LYS A C 1
ATOM 833 O O . LYS A 1 99 ? -11.817 27.877 -32.137 1.00 51.97 99 LYS A O 1
ATOM 838 N N . LEU A 1 100 ? -10.709 29.830 -31.858 1.00 52.88 100 LEU A N 1
ATOM 839 C CA . LEU A 1 100 ? -11.563 30.482 -30.866 1.00 52.88 100 LEU A CA 1
ATOM 840 C C . LEU A 1 100 ? -12.832 30.969 -31.585 1.00 52.88 100 LEU A C 1
ATOM 842 O O . LEU A 1 100 ? -12.693 31.604 -32.631 1.00 52.88 100 LEU A O 1
ATOM 846 N N . ASN A 1 101 ? -14.024 30.697 -31.045 1.00 44.16 101 ASN A N 1
ATOM 847 C CA . ASN A 1 101 ? -14.941 31.730 -30.536 1.00 44.16 101 ASN A CA 1
ATOM 848 C C . ASN A 1 101 ? -16.370 31.221 -30.256 1.00 44.16 101 ASN A C 1
ATOM 850 O O . ASN A 1 101 ? -16.910 30.415 -31.007 1.00 44.16 101 ASN A O 1
ATOM 854 N N . HIS A 1 102 ? -16.946 31.862 -29.231 1.00 38.62 102 HIS A N 1
ATOM 855 C CA . HIS A 1 102 ? -18.359 32.124 -28.912 1.00 38.62 102 HIS A CA 1
ATOM 856 C C . HIS A 1 102 ? -19.248 31.045 -28.256 1.00 38.62 102 HIS A C 1
ATOM 858 O O . HIS A 1 102 ? -19.702 30.093 -28.874 1.00 38.62 102 HIS A O 1
ATOM 864 N N . GLU A 1 103 ? -19.486 31.300 -26.960 1.00 47.59 103 GLU A N 1
ATOM 865 C CA . GLU A 1 103 ? -20.777 31.650 -26.328 1.00 47.59 103 GLU A CA 1
ATOM 866 C C . GLU A 1 103 ? -21.965 30.667 -26.318 1.00 47.59 103 GLU A C 1
ATOM 868 O O . GLU A 1 103 ? -22.539 30.305 -27.337 1.00 47.59 103 GLU A O 1
ATOM 873 N N . ASN A 1 104 ? -22.370 30.356 -25.076 1.00 50.88 104 ASN A N 1
ATOM 874 C CA . ASN A 1 104 ? -23.732 30.239 -24.534 1.00 50.88 104 ASN A CA 1
ATOM 875 C C . ASN A 1 104 ? -24.898 30.088 -25.518 1.00 50.88 104 ASN A C 1
ATOM 877 O O . ASN A 1 104 ? -25.356 31.085 -26.065 1.00 50.88 104 ASN A O 1
ATOM 881 N N . VAL A 1 105 ? -25.534 28.908 -25.525 1.00 49.03 105 VAL A N 1
ATOM 882 C CA . VAL A 1 105 ? -26.994 28.791 -25.684 1.00 49.03 105 VAL A CA 1
ATOM 883 C C . VAL A 1 105 ? -27.516 27.600 -24.871 1.00 49.03 105 VAL A C 1
ATOM 885 O O . VAL A 1 105 ? -27.254 26.440 -25.180 1.00 49.03 105 VAL A O 1
ATOM 888 N N . THR A 1 106 ? -28.295 27.917 -23.841 1.00 55.56 106 THR A N 1
ATOM 889 C CA . THR A 1 106 ? -29.284 27.053 -23.186 1.00 55.56 106 THR A CA 1
ATOM 890 C C . THR A 1 106 ? -30.352 26.614 -24.190 1.00 55.56 106 THR A C 1
ATOM 892 O O . THR A 1 106 ? -30.958 27.490 -24.807 1.00 55.56 106 THR A O 1
ATOM 895 N N . ARG A 1 107 ? -30.665 25.312 -24.303 1.00 42.34 107 ARG A N 1
ATOM 896 C CA . ARG A 1 107 ? -32.038 24.848 -24.594 1.00 42.34 107 ARG A CA 1
ATOM 897 C C . ARG A 1 107 ? -32.264 23.345 -24.376 1.00 42.34 107 ARG A C 1
ATOM 899 O O . ARG A 1 107 ? -31.477 22.507 -24.791 1.00 42.34 107 ARG A O 1
ATOM 906 N N . GLU A 1 108 ? -33.391 23.136 -23.707 1.00 52.94 108 GLU A N 1
ATOM 907 C CA . GLU A 1 108 ? -34.282 21.997 -23.467 1.00 52.94 108 GLU A CA 1
ATOM 908 C C . GLU A 1 108 ? -34.371 20.810 -24.456 1.00 52.94 108 GLU A C 1
ATOM 910 O O . GLU A 1 108 ? -33.891 20.884 -25.589 1.00 52.94 108 GLU A O 1
ATOM 915 N N . PRO A 1 109 ? -35.039 19.716 -24.016 1.00 62.78 109 PRO A N 1
ATOM 916 C CA . PRO A 1 109 ? -35.069 18.421 -24.681 1.00 62.78 109 PRO A CA 1
ATOM 917 C C . PRO A 1 109 ? -36.129 18.360 -25.785 1.00 62.78 109 PRO A C 1
ATOM 919 O O . PRO A 1 109 ? -37.244 18.854 -25.624 1.00 62.78 109 PRO A O 1
ATOM 922 N N . GLN A 1 110 ? -35.811 17.671 -26.883 1.00 45.78 110 GLN A N 1
ATOM 923 C CA . GLN A 1 110 ? -36.830 17.175 -27.803 1.00 45.78 110 GLN A CA 1
ATOM 924 C C . GLN A 1 110 ? -36.673 15.685 -28.076 1.00 45.78 110 GLN A C 1
ATOM 926 O O . GLN A 1 110 ? -35.599 15.167 -28.386 1.00 45.78 110 GLN A O 1
ATOM 931 N N . GLU A 1 111 ? -37.819 15.043 -27.914 1.00 52.06 111 GLU A N 1
ATOM 932 C CA . GLU A 1 111 ? -38.155 13.660 -28.165 1.00 52.06 111 GLU A CA 1
ATOM 933 C C . GLU A 1 111 ? -38.040 13.289 -29.653 1.00 52.06 111 GLU A C 1
ATOM 935 O O . GLU A 1 111 ? -38.198 14.115 -30.549 1.00 52.06 111 GLU A O 1
ATOM 940 N N . GLY A 1 112 ? -37.855 11.989 -29.889 1.00 52.50 112 GLY A N 1
ATOM 941 C CA . GLY A 1 112 ? -38.546 11.275 -30.960 1.00 52.50 112 GLY A CA 1
ATOM 942 C C . GLY A 1 112 ? -38.145 11.577 -32.402 1.00 52.50 112 GLY A C 1
ATOM 943 O O . GLY A 1 112 ? -38.889 12.232 -33.122 1.00 52.50 112 GLY A O 1
ATOM 944 N N . ILE A 1 113 ? -37.076 10.936 -32.895 1.00 46.69 113 ILE A N 1
ATOM 945 C CA . ILE A 1 113 ? -36.990 10.568 -34.319 1.00 46.69 113 ILE A CA 1
ATOM 946 C C . ILE A 1 113 ? -36.440 9.143 -34.451 1.00 46.69 113 ILE A C 1
ATOM 948 O O . ILE A 1 113 ? -35.237 8.893 -34.378 1.00 46.69 113 ILE A O 1
ATOM 952 N N . THR A 1 114 ? -37.350 8.208 -34.706 1.00 54.84 114 THR A N 1
ATOM 953 C CA . THR A 1 114 ? -37.090 6.878 -35.260 1.00 54.84 114 THR A CA 1
ATOM 954 C C . THR A 1 114 ? -36.399 7.012 -36.621 1.00 54.84 114 THR A C 1
ATOM 956 O O . THR A 1 114 ? -37.021 7.362 -37.624 1.00 54.84 114 THR A O 1
ATOM 959 N N . ARG A 1 115 ? -35.091 6.725 -36.684 1.00 44.50 115 ARG A N 1
ATOM 960 C CA . ARG A 1 115 ? -34.354 6.606 -37.952 1.00 44.50 115 ARG A CA 1
ATOM 961 C C . ARG A 1 115 ? -34.091 5.142 -38.295 1.00 44.50 115 ARG A C 1
ATOM 963 O O . ARG A 1 115 ? -33.337 4.441 -37.632 1.00 44.50 115 ARG A O 1
ATOM 970 N N . ARG A 1 116 ? -34.755 4.736 -39.377 1.00 52.97 116 ARG A N 1
ATOM 971 C CA . ARG A 1 116 ? -34.530 3.567 -40.238 1.00 52.97 116 ARG A CA 1
ATOM 972 C C . ARG A 1 116 ? -33.034 3.215 -40.391 1.00 52.97 116 ARG A C 1
ATOM 974 O O . ARG A 1 116 ? -32.245 4.127 -40.642 1.00 52.97 116 ARG A O 1
ATOM 981 N N . PRO A 1 117 ? -32.648 1.925 -40.374 1.00 56.50 117 PRO A N 1
ATOM 982 C CA . PRO A 1 117 ? -31.302 1.509 -40.748 1.00 56.50 117 PRO A CA 1
ATOM 983 C C . PRO A 1 117 ? -31.131 1.643 -42.268 1.00 56.50 117 PRO A C 1
ATOM 985 O O . PRO A 1 117 ? -31.595 0.807 -43.040 1.00 56.50 117 PRO A O 1
A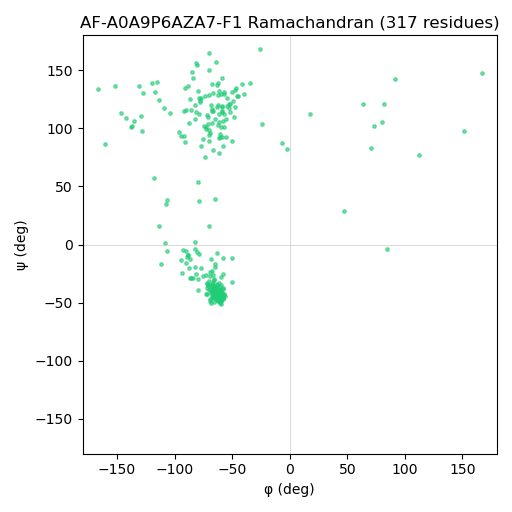TOM 988 N N . SER A 1 118 ? -30.497 2.726 -42.717 1.00 49.03 118 SER A N 1
ATOM 989 C CA . SER A 1 118 ? -29.978 2.815 -44.080 1.00 49.03 118 SER A CA 1
ATOM 990 C C . SER A 1 118 ? -28.670 2.036 -44.151 1.00 49.03 118 SER A C 1
ATOM 992 O O . SER A 1 118 ? -27.671 2.432 -43.549 1.00 49.03 118 SER A O 1
ATOM 994 N N . THR A 1 119 ? -28.694 0.931 -44.887 1.00 61.41 119 THR A N 1
ATOM 995 C CA . THR A 1 119 ? -27.534 0.151 -45.311 1.00 61.41 119 THR A CA 1
ATOM 996 C C . THR A 1 119 ? -26.461 1.091 -45.878 1.00 61.41 119 THR A C 1
ATOM 998 O O . THR A 1 119 ? -26.744 1.787 -46.858 1.00 61.41 119 THR A O 1
ATOM 1001 N N . PRO A 1 120 ? -25.253 1.175 -45.290 1.00 58.97 120 PRO A N 1
ATOM 1002 C CA . PRO A 1 120 ? -24.186 1.964 -45.880 1.00 58.97 120 PRO A CA 1
ATOM 1003 C C . PRO A 1 120 ? -23.772 1.290 -47.187 1.00 58.97 120 PRO A C 1
ATOM 1005 O O . PRO A 1 120 ? -23.330 0.141 -47.198 1.00 58.97 120 PRO A O 1
ATOM 1008 N N . GLY A 1 121 ? -23.979 2.009 -48.291 1.00 54.88 121 GLY A N 1
ATOM 1009 C CA . GLY A 1 121 ? -23.514 1.611 -49.608 1.00 54.88 121 GLY A CA 1
ATOM 1010 C C . GLY A 1 121 ? -22.036 1.247 -49.548 1.00 54.88 121 GLY A C 1
ATOM 1011 O O . GLY A 1 121 ? -21.227 1.971 -48.966 1.00 54.88 121 GLY A O 1
ATOM 1012 N N . LEU A 1 122 ? -21.722 0.092 -50.126 1.00 55.34 122 LEU A N 1
ATOM 1013 C CA . LEU A 1 122 ? -20.380 -0.410 -50.349 1.00 55.34 122 LEU A CA 1
ATOM 1014 C C . LEU A 1 122 ? -19.636 0.612 -51.221 1.00 55.34 122 LEU A C 1
ATOM 1016 O O . LEU A 1 122 ? -19.757 0.614 -52.442 1.00 55.34 122 LEU A O 1
ATOM 1020 N N . ILE A 1 123 ? -18.929 1.544 -50.582 1.00 60.69 123 ILE A N 1
ATOM 1021 C CA . ILE A 1 123 ? -18.001 2.439 -51.267 1.00 60.69 123 ILE A CA 1
ATOM 1022 C C . ILE A 1 123 ? -16.839 1.548 -51.700 1.00 60.69 123 ILE A C 1
ATOM 1024 O O . ILE A 1 123 ? -15.975 1.206 -50.892 1.00 60.69 123 ILE A O 1
ATOM 1028 N N . GLU A 1 124 ? -16.854 1.129 -52.963 1.00 54.88 124 GLU A N 1
ATOM 1029 C CA . GLU A 1 124 ? -15.710 0.520 -53.632 1.00 54.88 124 GLU A CA 1
ATOM 1030 C C . GLU A 1 124 ? -14.583 1.554 -53.658 1.00 54.88 124 GLU A C 1
ATOM 1032 O O . GLU A 1 124 ? -14.496 2.415 -54.531 1.00 54.88 124 GLU A O 1
ATOM 1037 N N . ILE A 1 125 ? -13.739 1.522 -52.628 1.00 62.22 125 ILE A N 1
ATOM 1038 C CA . ILE A 1 125 ? -12.493 2.274 -52.617 1.00 62.22 125 ILE A CA 1
ATOM 1039 C C . ILE A 1 125 ? -11.621 1.614 -53.690 1.00 62.22 125 ILE A C 1
ATOM 1041 O O . ILE A 1 125 ? -11.264 0.445 -53.518 1.00 62.22 125 ILE A O 1
ATOM 1045 N N . PRO A 1 126 ? -11.270 2.309 -54.789 1.00 63.72 126 PRO A N 1
ATOM 1046 C CA . PRO A 1 126 ? -10.400 1.736 -55.799 1.00 63.72 126 PRO A CA 1
ATOM 1047 C C . PRO A 1 126 ? -9.085 1.366 -55.119 1.00 63.72 126 PRO A C 1
ATOM 1049 O O . PRO A 1 126 ? -8.409 2.223 -54.538 1.00 63.72 126 PRO A O 1
ATOM 1052 N N . VAL A 1 127 ? -8.748 0.076 -55.159 1.00 59.91 127 VAL A N 1
ATOM 1053 C CA . VAL A 1 127 ? -7.459 -0.453 -54.715 1.00 59.91 127 VAL A CA 1
ATOM 1054 C C . VAL A 1 127 ? -6.414 0.102 -55.676 1.00 59.91 127 VAL A C 1
ATOM 1056 O O . VAL A 1 127 ? -6.037 -0.516 -56.662 1.00 59.91 127 VAL A O 1
ATOM 1059 N N . ARG A 1 128 ? -5.996 1.344 -55.429 1.00 66.12 128 ARG A N 1
ATOM 1060 C CA . ARG A 1 128 ? -4.825 1.929 -56.062 1.00 66.12 128 ARG A CA 1
ATOM 1061 C C . ARG A 1 128 ? -3.653 1.135 -55.506 1.00 66.12 128 ARG A C 1
ATOM 1063 O O . ARG A 1 128 ? -3.310 1.289 -54.332 1.00 66.12 128 ARG A O 1
ATOM 1070 N N . GLU A 1 129 ? -3.105 0.248 -56.329 1.00 65.88 129 GLU A N 1
ATOM 1071 C CA . GLU A 1 129 ? -1.808 -0.382 -56.114 1.00 65.88 129 GLU A CA 1
ATOM 1072 C C . GLU A 1 129 ? -0.767 0.733 -56.003 1.00 65.88 129 GLU A C 1
ATOM 1074 O O . GLU A 1 129 ? -0.154 1.171 -56.972 1.00 65.88 129 GLU A O 1
ATOM 1079 N N . PHE A 1 130 ? -0.612 1.280 -54.800 1.00 60.97 130 PHE A N 1
ATOM 1080 C CA . PHE A 1 130 ? 0.566 2.050 -54.474 1.00 60.97 130 PHE A CA 1
ATOM 1081 C C . PHE A 1 130 ? 1.697 1.031 -54.417 1.00 60.97 130 PHE A C 1
ATOM 1083 O O . PHE A 1 130 ? 1.875 0.361 -53.400 1.00 60.97 130 PHE A O 1
ATOM 1090 N N . SER A 1 131 ? 2.432 0.896 -55.523 1.00 67.81 131 SER A N 1
ATOM 1091 C CA . SER A 1 131 ? 3.796 0.380 -55.502 1.00 67.81 131 SER A CA 1
ATOM 1092 C C . SER A 1 131 ? 4.576 1.250 -54.527 1.00 67.81 131 SER A C 1
ATOM 1094 O O . SER A 1 131 ? 5.051 2.332 -54.866 1.00 67.81 131 SER A O 1
ATOM 1096 N N . ILE A 1 132 ? 4.623 0.817 -53.268 1.00 67.56 132 ILE A N 1
ATOM 1097 C CA . ILE A 1 132 ? 5.517 1.378 -52.268 1.00 67.56 132 ILE A CA 1
ATOM 1098 C C . ILE A 1 132 ? 6.898 0.915 -52.714 1.00 67.56 132 ILE A C 1
ATOM 1100 O O . ILE A 1 132 ? 7.352 -0.169 -52.357 1.00 67.56 132 ILE A O 1
ATOM 1104 N N . GLU A 1 133 ? 7.536 1.713 -53.565 1.00 68.94 133 GLU A N 1
ATOM 1105 C CA . GLU A 1 133 ? 8.965 1.616 -53.804 1.00 68.94 133 GLU A CA 1
ATOM 1106 C C . GLU A 1 133 ? 9.630 1.873 -52.456 1.00 68.94 133 GLU A C 1
ATOM 1108 O O . GLU A 1 133 ? 9.773 3.014 -52.018 1.00 68.94 133 GLU A O 1
ATOM 1113 N N . PHE A 1 134 ? 9.946 0.799 -51.731 1.00 63.50 134 PHE A N 1
ATOM 1114 C CA . PHE A 1 134 ? 10.751 0.895 -50.528 1.00 63.50 134 PHE A CA 1
ATOM 1115 C C . PHE A 1 134 ? 12.072 1.518 -50.969 1.00 63.50 134 PHE A C 1
ATOM 1117 O O . PHE A 1 134 ? 12.779 0.889 -51.760 1.00 63.50 134 PHE A O 1
ATOM 1124 N N . PRO A 1 135 ? 12.409 2.744 -50.534 1.00 67.88 135 PRO A N 1
ATOM 1125 C CA . PRO A 1 135 ? 13.658 3.355 -50.937 1.00 67.88 135 PRO A CA 1
ATOM 1126 C C . PRO A 1 135 ? 14.783 2.473 -50.394 1.00 67.88 135 PRO A C 1
ATOM 1128 O O . PRO A 1 135 ? 15.117 2.524 -49.214 1.00 67.88 135 PRO A O 1
ATOM 1131 N N . THR A 1 136 ? 15.390 1.665 -51.262 1.00 67.31 136 THR A N 1
ATOM 1132 C CA . THR A 1 136 ? 16.516 0.762 -50.970 1.00 67.31 136 THR A CA 1
ATOM 1133 C C . THR A 1 136 ? 17.812 1.523 -50.702 1.00 67.31 136 THR A C 1
ATOM 1135 O O . THR A 1 136 ? 18.898 0.949 -50.697 1.00 67.31 136 THR A O 1
ATOM 1138 N N . LYS A 1 137 ? 17.725 2.831 -50.431 1.00 66.88 137 LYS A N 1
ATOM 1139 C CA . LYS A 1 137 ? 18.845 3.665 -50.019 1.00 66.88 137 LYS A CA 1
ATOM 1140 C C . LYS A 1 137 ? 19.186 3.329 -48.568 1.00 66.88 137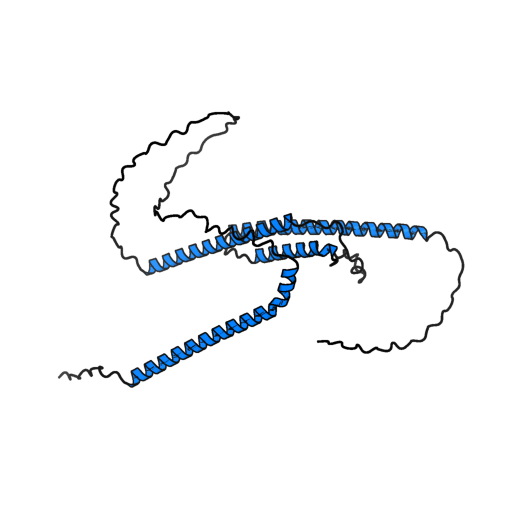 LYS A C 1
ATOM 1142 O O . LYS A 1 137 ? 18.879 4.086 -47.649 1.00 66.88 137 LYS A O 1
ATOM 1147 N N . THR A 1 138 ? 19.839 2.184 -48.374 1.00 64.50 138 THR A N 1
ATOM 1148 C CA . THR A 1 138 ? 20.583 1.817 -47.168 1.00 64.50 138 THR A CA 1
ATOM 1149 C C . THR A 1 138 ? 21.711 2.824 -46.989 1.00 64.50 138 THR A C 1
ATOM 1151 O O . THR A 1 138 ? 22.863 2.595 -47.352 1.00 64.50 138 THR A O 1
ATOM 1154 N N . ARG A 1 139 ? 21.365 4.004 -46.473 1.00 76.31 139 ARG A N 1
ATOM 1155 C CA . ARG A 1 139 ? 22.335 4.934 -45.912 1.00 76.31 139 ARG A CA 1
ATOM 1156 C C . ARG A 1 139 ? 23.025 4.158 -44.795 1.00 76.31 139 ARG A C 1
ATOM 1158 O O . ARG A 1 139 ? 22.335 3.704 -43.889 1.00 76.31 139 ARG A O 1
ATOM 1165 N N . ALA A 1 140 ? 24.336 3.948 -44.905 1.00 79.69 140 ALA A N 1
ATOM 1166 C CA . ALA A 1 140 ? 25.119 3.275 -43.876 1.00 79.69 140 ALA A CA 1
ATOM 1167 C C . ALA A 1 140 ? 24.928 4.047 -42.563 1.00 79.69 140 ALA A C 1
ATOM 1169 O O . ALA A 1 140 ? 25.439 5.156 -42.404 1.00 79.69 140 ALA A O 1
ATOM 1170 N N . VAL A 1 141 ? 24.070 3.521 -41.688 1.00 82.94 141 VAL A N 1
ATOM 1171 C CA . VAL A 1 141 ? 23.838 4.091 -40.366 1.00 82.94 141 VAL A CA 1
ATOM 1172 C C . VAL A 1 141 ? 25.032 3.685 -39.524 1.00 82.94 141 VAL A C 1
ATOM 1174 O O . VAL A 1 141 ? 25.374 2.506 -39.458 1.00 82.94 141 VAL A O 1
ATOM 1177 N N . ASP A 1 142 ? 25.667 4.679 -38.921 1.00 94.12 142 ASP A N 1
ATOM 1178 C CA . ASP A 1 142 ? 26.739 4.486 -37.960 1.00 94.12 142 ASP A CA 1
ATOM 1179 C C . ASP A 1 142 ? 26.279 3.517 -36.845 1.00 94.12 142 ASP A C 1
ATOM 1181 O O . ASP A 1 142 ? 25.255 3.779 -36.194 1.00 94.12 142 ASP A O 1
ATOM 1185 N N . PRO A 1 143 ? 26.968 2.378 -36.636 1.00 92.62 143 PRO A N 1
ATOM 1186 C CA . PRO A 1 143 ? 26.577 1.390 -35.632 1.00 92.62 143 PRO A CA 1
ATOM 1187 C C . PRO A 1 143 ? 26.542 1.966 -34.210 1.00 92.62 143 PRO A C 1
ATOM 1189 O O . PRO A 1 143 ? 25.738 1.513 -33.391 1.00 92.62 143 PRO A O 1
ATOM 1192 N N . GLU A 1 144 ? 27.349 2.990 -33.914 1.00 94.06 144 GLU A N 1
ATOM 1193 C CA . GLU A 1 144 ? 27.355 3.642 -32.603 1.00 94.06 144 GLU A CA 1
ATOM 1194 C C . GLU A 1 144 ? 26.042 4.398 -32.347 1.00 94.06 144 GLU A C 1
ATOM 1196 O O . GLU A 1 144 ? 25.403 4.236 -31.300 1.00 94.06 144 GLU A O 1
ATOM 1201 N N . ALA A 1 145 ? 25.558 5.141 -33.346 1.00 92.94 145 ALA A N 1
ATOM 1202 C CA . ALA A 1 145 ? 24.282 5.847 -33.269 1.00 92.94 145 ALA A CA 1
ATOM 1203 C C . ALA A 1 145 ? 23.098 4.887 -33.047 1.00 92.94 145 ALA A C 1
ATOM 1205 O O . ALA A 1 145 ? 22.166 5.205 -32.298 1.00 92.94 145 ALA A O 1
ATOM 1206 N N . TYR A 1 146 ? 23.144 3.692 -33.646 1.00 92.06 146 TYR A N 1
ATOM 1207 C CA . TYR A 1 146 ? 22.127 2.660 -33.437 1.00 92.06 146 TYR A CA 1
ATOM 1208 C C . TYR A 1 146 ? 22.130 2.130 -31.999 1.00 92.06 146 TYR A C 1
ATOM 1210 O O . TYR A 1 146 ? 21.066 2.007 -31.389 1.00 92.06 146 TYR A O 1
ATOM 1218 N N . ALA A 1 147 ? 23.308 1.870 -31.423 1.00 93.81 147 ALA A N 1
ATOM 1219 C CA . ALA A 1 147 ? 23.424 1.404 -30.042 1.00 93.81 147 ALA A CA 1
ATOM 1220 C C . ALA A 1 147 ? 22.858 2.430 -29.042 1.00 93.81 147 ALA A C 1
ATOM 1222 O O . ALA A 1 147 ? 22.093 2.073 -28.139 1.00 93.81 147 ALA A O 1
ATOM 1223 N N . VAL A 1 148 ? 23.156 3.719 -29.243 1.00 95.56 148 VAL A N 1
ATOM 1224 C CA . VAL A 1 148 ? 22.613 4.809 -28.416 1.00 95.56 148 VAL A CA 1
ATOM 1225 C C . VAL A 1 148 ? 21.090 4.900 -28.545 1.00 95.56 148 VAL A C 1
ATOM 1227 O O . VAL A 1 148 ? 20.389 5.032 -27.537 1.00 95.56 148 VAL A O 1
ATOM 1230 N N . ALA A 1 149 ? 20.551 4.808 -29.764 1.00 94.38 149 ALA A N 1
ATOM 1231 C CA . ALA A 1 149 ? 19.108 4.831 -29.994 1.00 94.38 149 ALA A CA 1
ATOM 1232 C C . ALA A 1 149 ? 18.406 3.624 -29.350 1.00 94.38 149 ALA A C 1
ATOM 1234 O O . ALA A 1 149 ? 17.404 3.795 -28.653 1.00 94.38 149 ALA A O 1
ATOM 1235 N N . ALA A 1 150 ? 18.962 2.422 -29.515 1.00 93.94 150 ALA A N 1
ATOM 1236 C CA . ALA A 1 150 ? 18.442 1.202 -28.911 1.00 93.94 150 ALA A CA 1
ATOM 1237 C C . ALA A 1 150 ? 18.406 1.305 -27.378 1.00 93.94 150 ALA A C 1
ATOM 1239 O O . ALA A 1 150 ? 17.381 0.999 -26.767 1.00 93.94 150 ALA A O 1
ATOM 1240 N N . SER A 1 151 ? 19.475 1.816 -26.759 1.00 96.62 151 SER A N 1
ATOM 1241 C CA . SER A 1 151 ? 19.534 2.039 -25.309 1.00 96.62 151 SER A CA 1
ATOM 1242 C C . SER A 1 151 ? 18.435 2.995 -24.826 1.00 96.62 151 SER A C 1
ATOM 1244 O O . SER A 1 151 ? 17.712 2.685 -23.876 1.00 96.62 151 SER A O 1
ATOM 1246 N N . LYS A 1 152 ? 18.217 4.115 -25.533 1.00 97.62 152 LYS A N 1
ATOM 1247 C CA . LYS A 1 152 ? 17.148 5.080 -25.216 1.00 97.62 152 LYS A CA 1
ATOM 1248 C C . LYS A 1 152 ? 15.753 4.467 -25.331 1.00 97.62 152 LYS A C 1
ATOM 1250 O O . LYS A 1 152 ? 14.923 4.676 -24.447 1.00 97.62 152 LYS A O 1
ATOM 1255 N N . ILE A 1 153 ? 15.497 3.695 -26.389 1.00 96.44 153 ILE A N 1
ATOM 1256 C CA . ILE A 1 153 ? 14.206 3.023 -26.600 1.00 96.44 153 ILE A CA 1
ATOM 1257 C C . ILE A 1 153 ? 13.943 2.017 -25.477 1.00 96.44 153 ILE A C 1
ATOM 1259 O O . ILE A 1 153 ? 12.859 2.011 -24.893 1.00 96.44 153 ILE A O 1
ATOM 1263 N N . GLN A 1 154 ? 14.941 1.204 -25.127 1.00 96.31 154 GLN A N 1
ATOM 1264 C CA . GLN A 1 154 ? 14.810 0.240 -24.039 1.00 96.31 154 GLN A CA 1
ATOM 1265 C C . GLN A 1 154 ? 14.601 0.927 -22.685 1.00 96.31 154 GLN A C 1
ATOM 1267 O O . GLN A 1 154 ? 13.763 0.485 -21.903 1.00 96.31 154 GLN A O 1
ATOM 1272 N N . ALA A 1 155 ? 15.325 2.013 -22.402 1.00 95.88 155 ALA A N 1
ATOM 1273 C CA . ALA A 1 155 ? 15.149 2.787 -21.176 1.00 95.88 155 ALA A CA 1
ATOM 1274 C C . ALA A 1 155 ? 13.729 3.369 -21.072 1.00 95.88 155 ALA A C 1
ATOM 1276 O O . ALA A 1 155 ? 13.079 3.217 -20.038 1.00 95.88 155 ALA A O 1
ATOM 1277 N N . ALA A 1 156 ? 13.212 3.955 -22.156 1.00 95.38 156 ALA A N 1
ATOM 1278 C CA . ALA A 1 156 ? 11.849 4.479 -22.208 1.00 95.38 156 ALA A CA 1
ATOM 1279 C C . ALA A 1 156 ? 10.791 3.378 -22.021 1.00 95.38 156 ALA A C 1
ATOM 1281 O O . ALA A 1 156 ? 9.808 3.576 -21.305 1.00 95.38 156 ALA A O 1
ATOM 1282 N N . TRP A 1 157 ? 10.999 2.203 -22.624 1.00 97.38 157 TRP A N 1
ATOM 1283 C CA . TRP A 1 157 ? 10.098 1.062 -22.461 1.00 97.38 157 TRP A CA 1
ATOM 1284 C C . TRP A 1 157 ? 10.088 0.538 -21.021 1.00 97.38 157 TRP A C 1
ATOM 1286 O O . TRP A 1 157 ? 9.011 0.363 -20.454 1.00 97.38 157 TRP A O 1
ATOM 1296 N N . ARG A 1 158 ? 11.263 0.373 -20.393 1.00 96.88 158 ARG A N 1
ATOM 1297 C CA . ARG A 1 158 ? 11.367 -0.028 -18.978 1.00 96.88 158 ARG A CA 1
ATOM 1298 C C . ARG A 1 158 ? 10.671 0.983 -18.071 1.00 96.88 158 ARG A C 1
ATOM 1300 O O . ARG A 1 158 ? 9.838 0.589 -17.264 1.00 96.88 158 ARG A O 1
ATOM 1307 N N . ALA A 1 159 ? 10.931 2.279 -18.255 1.00 95.75 159 ALA A N 1
ATOM 1308 C CA . ALA A 1 159 ? 10.279 3.337 -17.482 1.00 95.75 159 ALA A CA 1
ATOM 1309 C C . ALA A 1 159 ? 8.746 3.292 -17.614 1.00 95.75 159 ALA A C 1
ATOM 1311 O O . ALA A 1 159 ? 8.030 3.371 -16.616 1.00 95.75 159 ALA A O 1
ATOM 1312 N N . ARG A 1 160 ? 8.230 3.091 -18.835 1.00 96.81 160 ARG A N 1
ATOM 1313 C CA . ARG A 1 160 ? 6.791 2.916 -19.072 1.00 96.81 160 ARG A CA 1
ATOM 1314 C C . ARG A 1 160 ? 6.245 1.665 -18.382 1.00 96.81 160 ARG A C 1
ATOM 1316 O O . ARG A 1 160 ? 5.191 1.749 -17.759 1.00 96.81 160 ARG A O 1
ATOM 1323 N N . SER A 1 161 ? 6.938 0.534 -18.491 1.00 97.62 161 SER A N 1
ATOM 1324 C CA . SER A 1 161 ? 6.529 -0.727 -17.866 1.00 97.62 161 SER A CA 1
ATOM 1325 C C . SER A 1 161 ? 6.467 -0.598 -16.343 1.00 97.62 161 SER A C 1
ATOM 1327 O O . SER A 1 161 ? 5.466 -0.978 -15.745 1.00 97.62 161 SER A O 1
ATOM 1329 N N . HIS A 1 162 ? 7.491 -0.003 -15.722 1.00 96.88 162 HIS A N 1
ATOM 1330 C CA . HIS A 1 162 ? 7.522 0.240 -14.277 1.00 96.88 162 HIS A CA 1
ATOM 1331 C C . HIS A 1 162 ? 6.370 1.133 -13.821 1.00 96.88 162 HIS A C 1
ATOM 1333 O O . HIS A 1 162 ? 5.725 0.835 -12.821 1.00 96.88 162 HIS A O 1
ATOM 1339 N N . ARG A 1 163 ? 6.074 2.198 -14.573 1.00 97.88 163 ARG A N 1
ATOM 1340 C CA . ARG A 1 163 ? 4.941 3.080 -14.280 1.00 97.88 163 ARG A CA 1
ATOM 1341 C C . ARG A 1 163 ? 3.605 2.341 -14.337 1.00 97.88 163 ARG A C 1
ATOM 1343 O O . ARG A 1 163 ? 2.792 2.534 -13.443 1.00 97.88 163 ARG A O 1
ATOM 1350 N N . ILE A 1 164 ? 3.356 1.564 -15.393 1.00 98.06 164 ILE A N 1
ATOM 1351 C CA . ILE A 1 164 ? 2.092 0.826 -15.556 1.00 98.06 164 ILE A CA 1
ATOM 1352 C C . ILE A 1 164 ? 1.909 -0.137 -14.383 1.00 98.06 164 ILE A C 1
ATOM 1354 O O . ILE A 1 164 ? 0.912 -0.043 -13.679 1.00 98.06 164 ILE A O 1
ATOM 1358 N N . HIS A 1 165 ? 2.930 -0.943 -14.102 1.00 98.06 165 HIS A N 1
ATOM 1359 C CA . HIS A 1 165 ? 2.911 -1.895 -12.997 1.00 98.06 165 HIS A CA 1
ATOM 1360 C C . HIS A 1 165 ? 2.703 -1.217 -11.631 1.00 98.06 165 HIS A C 1
ATOM 1362 O O . HIS A 1 165 ? 1.908 -1.680 -10.822 1.00 98.06 165 HIS A O 1
ATOM 1368 N N . ALA A 1 166 ? 3.368 -0.085 -11.370 1.00 98.12 166 ALA A N 1
ATOM 1369 C CA . ALA A 1 166 ? 3.173 0.662 -10.127 1.00 98.12 166 ALA A CA 1
ATOM 1370 C C . ALA A 1 166 ? 1.740 1.204 -9.984 1.00 98.12 166 ALA A C 1
ATOM 1372 O O . ALA A 1 166 ? 1.172 1.164 -8.896 1.00 98.12 166 ALA A O 1
ATOM 1373 N N . LEU A 1 167 ? 1.139 1.700 -11.071 1.00 98.25 167 LEU A N 1
ATOM 1374 C CA . LEU A 1 167 ? -0.251 2.162 -11.050 1.00 98.25 167 LEU A CA 1
ATOM 1375 C C . LEU A 1 167 ? -1.226 1.004 -10.830 1.00 98.25 167 LEU A C 1
ATOM 1377 O O . LEU A 1 167 ? -2.136 1.150 -10.023 1.00 98.25 167 LEU A O 1
ATOM 1381 N N . GLU A 1 168 ? -1.007 -0.138 -11.481 1.00 98.19 168 GLU A N 1
ATOM 1382 C CA . GLU A 1 168 ? -1.812 -1.351 -11.286 1.00 98.19 168 GLU A CA 1
ATOM 1383 C C . GLU A 1 168 ? -1.771 -1.824 -9.825 1.00 98.19 168 GLU A C 1
ATOM 1385 O O . GLU A 1 168 ? -2.815 -2.093 -9.228 1.00 98.19 168 GLU A O 1
ATOM 1390 N N . GLN A 1 169 ? -0.586 -1.830 -9.203 1.00 98.44 169 GLN A N 1
ATOM 1391 C CA . GLN A 1 169 ? -0.438 -2.151 -7.781 1.00 98.44 169 GLN A CA 1
ATOM 1392 C C . GLN A 1 169 ? -1.217 -1.189 -6.880 1.00 98.44 169 GLN A C 1
ATOM 1394 O O . GLN A 1 169 ? -1.935 -1.640 -5.990 1.00 98.44 169 GLN A O 1
ATOM 1399 N N . ILE A 1 170 ? -1.121 0.123 -7.123 1.00 98.44 170 ILE A N 1
ATOM 1400 C CA . ILE A 1 170 ? -1.873 1.126 -6.353 1.00 98.44 170 ILE A CA 1
ATOM 1401 C C . ILE A 1 170 ? -3.381 0.910 -6.525 1.00 98.44 170 ILE A C 1
ATOM 1403 O O . ILE A 1 170 ? -4.115 0.938 -5.540 1.00 98.44 170 ILE A O 1
ATOM 1407 N N . THR A 1 171 ? -3.853 0.642 -7.747 1.00 98.44 171 THR A N 1
ATOM 1408 C CA . THR A 1 171 ? -5.280 0.376 -7.988 1.00 98.44 171 THR A CA 1
ATOM 1409 C C . THR A 1 171 ? -5.758 -0.902 -7.306 1.00 98.44 171 THR A C 1
ATOM 1411 O O . THR A 1 171 ? -6.857 -0.916 -6.760 1.00 98.44 171 THR A O 1
ATOM 1414 N N . SER A 1 172 ? -4.926 -1.947 -7.266 1.00 98.38 172 SER A N 1
ATOM 1415 C CA . SER A 1 172 ? -5.231 -3.175 -6.530 1.00 98.38 172 SER A CA 1
ATOM 1416 C C . SER A 1 172 ? -5.315 -2.916 -5.026 1.00 98.38 172 SER A C 1
ATOM 1418 O O . SER A 1 172 ? -6.258 -3.379 -4.399 1.00 98.38 172 SER A O 1
ATOM 1420 N N . ILE A 1 173 ? -4.382 -2.149 -4.451 1.00 98.50 173 ILE A N 1
ATOM 1421 C CA . ILE A 1 173 ? -4.411 -1.786 -3.023 1.00 98.50 173 ILE A CA 1
ATOM 1422 C C . ILE A 1 173 ? -5.669 -0.975 -2.696 1.00 98.50 173 ILE A C 1
ATOM 1424 O O . ILE A 1 173 ? -6.308 -1.205 -1.676 1.00 98.50 173 ILE A O 1
ATOM 1428 N N . HIS A 1 174 ? -6.059 -0.049 -3.572 1.00 98.44 174 HIS A N 1
ATOM 1429 C CA . HIS A 1 174 ? -7.285 0.725 -3.394 1.00 98.44 174 HIS A CA 1
ATOM 1430 C C . HIS A 1 174 ? -8.548 -0.158 -3.444 1.00 98.44 174 HIS A C 1
ATOM 1432 O O . HIS A 1 174 ? -9.495 0.068 -2.688 1.00 98.44 174 HIS A O 1
ATOM 1438 N N . ALA A 1 175 ? -8.580 -1.168 -4.318 1.00 98.50 175 ALA A N 1
ATOM 1439 C CA . ALA A 1 175 ? -9.673 -2.139 -4.372 1.00 98.50 175 ALA A CA 1
ATOM 1440 C C . ALA A 1 175 ? -9.724 -3.020 -3.109 1.00 98.50 175 ALA A C 1
ATOM 1442 O O . ALA A 1 175 ? -10.807 -3.215 -2.551 1.00 98.50 175 ALA A O 1
ATOM 1443 N N . ASP A 1 176 ? -8.564 -3.477 -2.619 1.00 98.38 176 ASP A N 1
ATOM 1444 C CA . ASP A 1 176 ? -8.440 -4.208 -1.349 1.00 98.38 176 ASP A CA 1
ATOM 1445 C C . ASP A 1 176 ? -8.988 -3.355 -0.187 1.00 98.38 176 ASP A C 1
ATOM 1447 O O . ASP A 1 176 ? -9.808 -3.830 0.596 1.00 98.38 176 ASP A O 1
ATOM 1451 N N . PHE A 1 177 ? -8.604 -2.073 -0.117 1.00 98.62 177 PHE A N 1
ATOM 1452 C CA . PHE A 1 177 ? -9.111 -1.116 0.875 1.00 98.62 177 PHE A CA 1
ATOM 1453 C C . PHE A 1 177 ? -10.633 -0.940 0.804 1.00 98.62 177 PHE A C 1
ATOM 1455 O O . PHE A 1 177 ? -11.307 -0.978 1.831 1.00 98.62 177 PHE A O 1
ATOM 1462 N N . SER A 1 178 ? -11.180 -0.769 -0.403 1.00 98.50 178 SER A N 1
ATOM 1463 C CA . SER A 1 178 ? -12.624 -0.572 -0.597 1.00 98.50 178 SER A CA 1
ATOM 1464 C C . SER A 1 178 ? -13.412 -1.798 -0.129 1.00 98.50 178 SER A C 1
ATOM 1466 O O . SER A 1 178 ? -14.374 -1.662 0.621 1.00 98.50 178 SER A O 1
ATOM 1468 N N . SER A 1 179 ? -12.935 -2.996 -0.476 1.00 98.19 179 SER A N 1
ATOM 1469 C CA . SER A 1 179 ? -13.541 -4.263 -0.050 1.00 98.19 179 SER A CA 1
ATOM 1470 C C . SER A 1 179 ? -13.476 -4.439 1.471 1.00 98.19 179 SER A C 1
ATOM 1472 O O . SER A 1 179 ? -14.460 -4.806 2.106 1.00 98.19 179 SER A O 1
ATOM 1474 N N . LEU A 1 180 ? -12.322 -4.137 2.072 1.00 97.94 180 LEU A N 1
ATOM 1475 C CA . LEU A 1 180 ? -12.118 -4.200 3.519 1.00 97.94 180 LEU A CA 1
ATOM 1476 C C . LEU A 1 180 ? -13.044 -3.229 4.262 1.00 97.94 180 LEU A C 1
ATOM 1478 O O . LEU A 1 180 ? -13.603 -3.578 5.299 1.00 97.94 180 LEU A O 1
ATOM 1482 N N . ARG A 1 181 ? -13.256 -2.030 3.716 1.00 98.19 181 ARG A N 1
ATOM 1483 C CA . ARG A 1 181 ? -14.193 -1.051 4.269 1.00 98.19 181 ARG A CA 1
ATOM 1484 C C . ARG A 1 181 ? -15.647 -1.523 4.181 1.00 98.19 181 ARG A C 1
ATOM 1486 O O . ARG A 1 181 ? -16.384 -1.330 5.139 1.00 98.19 181 ARG A O 1
ATOM 1493 N N . GLU A 1 182 ? -16.061 -2.114 3.063 1.00 98.19 182 GLU A N 1
ATOM 1494 C CA . GLU A 1 182 ? -17.437 -2.602 2.868 1.00 98.19 182 GLU A CA 1
ATOM 1495 C C . GLU A 1 182 ? -17.774 -3.808 3.752 1.00 98.19 182 GLU A C 1
ATOM 1497 O O . GLU A 1 182 ? -18.898 -3.929 4.232 1.00 98.19 182 GLU A O 1
ATOM 1502 N N . LEU A 1 183 ? -16.802 -4.691 3.984 1.00 97.25 183 LEU A N 1
ATOM 1503 C CA . LEU A 1 183 ? -16.983 -5.892 4.803 1.00 97.25 183 LEU A CA 1
ATOM 1504 C C . LEU A 1 183 ? -16.980 -5.603 6.307 1.00 97.25 183 LEU A C 1
ATOM 1506 O O . LEU A 1 183 ? -17.459 -6.418 7.098 1.00 97.25 183 LEU A O 1
ATOM 1510 N N . PHE A 1 184 ? -16.420 -4.471 6.721 1.00 97.81 184 PHE A N 1
ATOM 1511 C CA . PHE A 1 184 ? -16.246 -4.170 8.129 1.00 97.81 184 PHE A CA 1
ATOM 1512 C C . PHE A 1 184 ? -17.536 -3.676 8.780 1.00 97.81 184 PHE A C 1
ATOM 1514 O O . PHE A 1 184 ? -18.133 -2.682 8.370 1.00 97.81 184 PHE A O 1
ATOM 1521 N N . THR A 1 185 ? -17.923 -4.345 9.865 1.00 97.38 185 THR A N 1
ATOM 1522 C CA . THR A 1 185 ? -19.001 -3.906 10.753 1.00 97.38 185 THR A CA 1
ATOM 1523 C C . THR A 1 185 ? -18.411 -3.559 12.111 1.00 97.38 185 THR A C 1
ATOM 1525 O O . THR A 1 185 ? -17.740 -4.383 12.731 1.00 97.38 185 THR A O 1
ATOM 1528 N N . PHE A 1 186 ? -18.663 -2.335 12.574 1.00 97.06 186 PHE A N 1
ATOM 1529 C CA . PHE A 1 186 ? -18.164 -1.870 13.865 1.00 97.06 186 PHE A CA 1
ATOM 1530 C C . PHE A 1 186 ? -18.897 -2.587 15.019 1.00 97.06 186 PHE A C 1
ATOM 1532 O O . PHE A 1 186 ? -20.133 -2.576 15.014 1.00 97.06 186 PHE A O 1
ATOM 1539 N N . PRO A 1 187 ? -18.185 -3.187 15.995 1.00 96.38 187 PRO A N 1
ATOM 1540 C CA . PRO A 1 187 ? -18.807 -3.852 17.142 1.00 96.38 187 PRO A CA 1
ATOM 1541 C C . PRO A 1 187 ? -19.692 -2.911 17.969 1.00 96.38 187 PRO A C 1
ATOM 1543 O O . PRO A 1 187 ? -19.365 -1.742 18.153 1.00 96.38 187 PRO A O 1
ATOM 1546 N N . HIS A 1 188 ? -20.812 -3.419 18.489 1.00 95.06 188 HIS A N 1
ATOM 1547 C CA . HIS A 1 188 ? -21.724 -2.629 19.330 1.00 95.06 188 HIS A CA 1
ATOM 1548 C C . HIS A 1 188 ? -21.174 -2.348 20.731 1.00 95.06 188 HIS A C 1
ATOM 1550 O O . HIS A 1 188 ? -21.567 -1.365 21.349 1.00 95.06 188 HIS A O 1
ATOM 1556 N N . HIS A 1 189 ? -20.287 -3.212 21.220 1.00 94.06 189 HIS A N 1
ATOM 1557 C CA . HIS A 1 189 ? -19.665 -3.104 22.531 1.00 94.06 189 HIS A CA 1
ATOM 1558 C C . HIS A 1 189 ? -18.161 -3.281 22.371 1.00 94.06 189 HIS A C 1
ATOM 1560 O O . HIS A 1 189 ? -17.719 -4.147 21.612 1.00 94.06 189 HIS A O 1
ATOM 1566 N N . LEU A 1 190 ? -17.400 -2.433 23.060 1.00 96.00 190 LEU A N 1
ATOM 1567 C CA . LEU A 1 190 ? -15.950 -2.511 23.119 1.00 96.00 190 LEU A CA 1
ATOM 1568 C C . LEU A 1 190 ? -15.522 -2.768 24.559 1.00 96.00 190 LEU A C 1
ATOM 1570 O O . LEU A 1 190 ? -15.955 -2.075 25.480 1.00 96.00 190 LEU A O 1
ATOM 1574 N N . ASP A 1 191 ? -14.646 -3.753 24.729 1.00 95.12 191 ASP A N 1
ATOM 1575 C CA . ASP A 1 191 ? -14.064 -4.065 26.031 1.00 95.12 191 ASP A CA 1
ATOM 1576 C C . ASP A 1 191 ? -12.814 -3.203 26.258 1.00 95.12 191 ASP A C 1
ATOM 1578 O O . ASP A 1 191 ? -11.873 -3.232 25.458 1.00 95.12 191 ASP A O 1
ATOM 1582 N N . PHE A 1 192 ? -12.774 -2.465 27.365 1.00 94.31 192 PHE A N 1
ATOM 1583 C CA . PHE A 1 192 ? -11.653 -1.597 27.731 1.00 94.31 192 PHE A CA 1
ATOM 1584 C C . PHE A 1 192 ? -11.034 -2.018 29.068 1.00 94.31 192 PHE A C 1
ATOM 1586 O O . PHE A 1 192 ? -11.755 -2.341 30.014 1.00 94.31 192 PHE A O 1
ATOM 1593 N N . ASP A 1 193 ? -9.702 -1.996 29.165 1.00 89.88 193 ASP A N 1
ATOM 1594 C CA . ASP A 1 193 ? -8.995 -2.286 30.413 1.00 89.88 193 ASP A CA 1
ATOM 1595 C C . ASP A 1 193 ? -8.962 -1.044 31.301 1.00 89.88 193 ASP A C 1
ATOM 1597 O O . ASP A 1 193 ? -8.413 -0.004 30.926 1.00 89.88 193 ASP A O 1
ATOM 1601 N N . ARG A 1 194 ? -9.533 -1.171 32.501 1.00 78.69 194 ARG A N 1
ATOM 1602 C CA . ARG A 1 194 ? -9.532 -0.126 33.530 1.00 78.69 194 ARG A CA 1
ATOM 1603 C C . ARG A 1 194 ? -8.295 -0.172 34.424 1.00 78.69 194 ARG A C 1
ATOM 1605 O O . ARG A 1 194 ? -8.007 0.807 35.102 1.00 78.69 194 ARG A O 1
ATOM 1612 N N . HIS A 1 195 ? -7.593 -1.301 34.478 1.00 67.50 195 HIS A N 1
ATOM 1613 C CA . HIS A 1 195 ? -6.590 -1.562 35.510 1.00 67.50 195 HIS A CA 1
ATOM 1614 C C . HIS A 1 195 ? -5.176 -1.166 35.093 1.00 67.50 195 HIS A C 1
ATOM 1616 O O . HIS A 1 195 ? -4.363 -0.832 35.954 1.00 67.50 195 HIS A O 1
ATOM 1622 N N . SER A 1 196 ? -4.889 -1.114 33.789 1.00 60.62 196 SER A N 1
ATOM 1623 C CA . SER A 1 196 ? -3.580 -0.667 33.302 1.00 60.62 196 SER A CA 1
ATOM 1624 C C . SER A 1 196 ? -3.278 0.812 33.607 1.00 60.62 196 SER A C 1
ATOM 1626 O O . SER A 1 196 ? -2.114 1.205 33.545 1.00 60.62 196 SER A O 1
ATOM 1628 N N . SER A 1 197 ? -4.279 1.634 33.950 1.00 55.38 197 SER A N 1
ATOM 1629 C CA . SER A 1 197 ? -4.114 3.072 34.226 1.00 55.38 197 SER A CA 1
ATOM 1630 C C . SER A 1 197 ? -3.787 3.408 35.689 1.00 55.38 197 SER A C 1
ATOM 1632 O O . SER A 1 197 ? -3.414 4.542 35.973 1.00 55.38 197 SER A O 1
ATOM 1634 N N . LEU A 1 198 ? -3.887 2.449 36.619 1.00 56.81 198 LEU A N 1
ATOM 1635 C CA . LEU A 1 198 ? -3.679 2.682 38.060 1.00 56.81 198 LEU A CA 1
ATOM 1636 C C . LEU A 1 198 ? -2.234 2.426 38.534 1.00 56.81 198 LEU A C 1
ATOM 1638 O O . LEU A 1 198 ? -1.924 2.652 39.702 1.00 56.81 198 LEU A O 1
ATOM 1642 N N . ALA A 1 199 ? -1.346 1.937 37.662 1.00 56.34 199 ALA A N 1
ATOM 1643 C CA . ALA A 1 199 ? -0.033 1.416 38.061 1.00 56.34 199 ALA A CA 1
ATOM 1644 C C . ALA A 1 199 ? 1.062 2.478 38.305 1.00 56.34 199 ALA A C 1
ATOM 1646 O O . ALA A 1 199 ? 2.141 2.143 38.788 1.00 56.34 199 ALA A O 1
ATOM 1647 N N . ALA A 1 200 ? 0.821 3.754 38.019 1.00 54.78 200 ALA A N 1
ATOM 1648 C CA . ALA A 1 200 ? 1.748 4.840 38.332 1.00 54.78 200 ALA A CA 1
ATOM 1649 C C . ALA A 1 200 ? 0.925 6.111 38.523 1.00 54.78 200 ALA A C 1
ATOM 1651 O O . ALA A 1 200 ? 0.016 6.328 37.736 1.00 54.78 200 ALA A O 1
ATOM 1652 N N . GLY A 1 201 ? 1.211 6.928 39.543 1.00 60.66 201 GLY A N 1
ATOM 1653 C CA . GLY A 1 201 ? 0.490 8.170 39.887 1.00 60.66 201 GLY A CA 1
ATOM 1654 C C . GLY A 1 201 ? 0.577 9.303 38.849 1.00 60.66 201 GLY A C 1
ATOM 1655 O O . GLY A 1 201 ? 0.731 10.465 39.212 1.00 60.66 201 GLY A O 1
ATOM 1656 N N . GLU A 1 202 ? 0.518 8.951 37.570 1.00 58.69 202 GLU A N 1
ATOM 1657 C CA . GLU A 1 202 ? 0.386 9.792 36.393 1.00 58.69 202 GLU A CA 1
ATOM 1658 C C . GLU A 1 202 ? -1.100 10.109 36.140 1.00 58.69 202 GLU A C 1
ATOM 1660 O O . GLU A 1 202 ? -1.980 9.305 36.468 1.00 58.69 202 GLU A O 1
ATOM 1665 N N . PRO A 1 203 ? -1.408 11.290 35.576 1.00 58.31 203 PRO A N 1
ATOM 1666 C CA . PRO A 1 203 ? -2.779 11.711 35.312 1.00 58.31 203 PRO A CA 1
ATOM 1667 C C . PRO A 1 203 ? -3.503 10.692 34.421 1.00 58.31 203 PRO A C 1
ATOM 1669 O O . PRO A 1 203 ? -2.973 10.300 33.387 1.00 58.31 203 PRO A O 1
ATOM 1672 N N . ALA A 1 204 ? -4.703 10.286 34.864 1.00 59.44 204 ALA A N 1
ATOM 1673 C CA . ALA A 1 204 ? -5.663 9.371 34.233 1.00 59.44 204 ALA A CA 1
ATOM 1674 C C . ALA A 1 204 ? -5.285 8.930 32.806 1.00 59.44 204 ALA A C 1
ATOM 1676 O O . ALA A 1 204 ? -5.683 9.550 31.820 1.00 59.44 204 ALA A O 1
ATOM 1677 N N . SER A 1 205 ? -4.495 7.859 32.708 1.00 59.47 205 SER A N 1
ATOM 1678 C CA . SER A 1 205 ? -4.117 7.291 31.416 1.00 59.47 205 SER A CA 1
ATOM 1679 C C . SER A 1 205 ? -5.375 6.803 30.679 1.00 59.47 205 SER A C 1
ATOM 1681 O O . SER A 1 205 ? -6.262 6.234 31.329 1.00 59.47 205 SER A O 1
ATOM 1683 N N . PRO A 1 206 ? -5.489 7.019 29.355 1.00 70.81 206 PRO A N 1
ATOM 1684 C CA . PRO A 1 206 ? -6.642 6.573 28.583 1.00 70.81 206 PRO A CA 1
ATOM 1685 C C . PRO A 1 206 ? -6.824 5.055 28.721 1.00 70.81 206 PRO A C 1
ATOM 1687 O O . PRO A 1 206 ? -5.870 4.295 28.571 1.00 70.81 206 PRO A O 1
ATOM 1690 N N . TYR A 1 207 ? -8.053 4.617 29.012 1.00 80.94 207 TYR A N 1
ATOM 1691 C CA . TYR A 1 207 ? -8.455 3.212 28.941 1.00 80.94 207 TYR A CA 1
ATOM 1692 C C . TYR A 1 207 ? -7.942 2.549 27.654 1.00 80.94 207 TYR A C 1
ATOM 1694 O O . TYR A 1 207 ? -8.164 3.042 26.551 1.00 80.94 207 TYR A O 1
ATOM 1702 N N . ILE A 1 208 ? -7.262 1.414 27.792 1.00 88.94 208 ILE A N 1
ATOM 1703 C CA . ILE A 1 208 ? -6.667 0.711 26.652 1.00 88.94 208 ILE A CA 1
ATOM 1704 C C . ILE A 1 208 ? -7.684 -0.295 26.115 1.00 88.94 208 ILE A C 1
ATOM 1706 O O . ILE A 1 208 ? -8.300 -1.040 26.879 1.00 88.94 208 ILE A O 1
ATOM 1710 N N . LEU A 1 209 ? -7.854 -0.345 24.794 1.00 92.00 209 LEU A N 1
ATOM 1711 C CA . LEU A 1 209 ? -8.708 -1.336 24.143 1.00 92.00 209 LEU A CA 1
ATOM 1712 C C . LEU A 1 209 ? -8.155 -2.754 24.382 1.00 92.00 209 LEU A C 1
ATOM 1714 O O . LEU A 1 209 ? -7.049 -3.079 23.948 1.00 92.00 209 LEU A O 1
ATOM 1718 N N . LEU A 1 210 ? -8.930 -3.617 25.044 1.00 93.81 210 LEU A N 1
ATOM 1719 C CA . LEU A 1 210 ? -8.507 -4.984 25.366 1.00 93.81 210 LEU A CA 1
ATOM 1720 C C . LEU A 1 210 ? -8.423 -5.859 24.112 1.00 93.81 210 LEU A C 1
ATOM 1722 O O . LEU A 1 210 ? -9.226 -5.727 23.185 1.00 93.81 210 LEU A O 1
ATOM 1726 N N . TYR A 1 211 ? -7.523 -6.843 24.122 1.00 94.00 211 TYR A N 1
ATOM 1727 C CA . TYR A 1 211 ? -7.511 -7.954 23.159 1.00 94.00 211 TYR A CA 1
ATOM 1728 C C . TYR A 1 211 ? -8.545 -9.032 23.543 1.00 94.00 211 TYR A C 1
ATOM 1730 O O . TYR A 1 211 ? -8.224 -10.208 23.703 1.00 94.00 211 TYR A O 1
ATOM 1738 N N . SER A 1 212 ? -9.800 -8.616 23.732 1.00 94.88 212 SER A N 1
ATOM 1739 C CA . SER A 1 212 ? -10.945 -9.505 23.971 1.00 94.88 212 SER A CA 1
ATOM 1740 C C . SER A 1 212 ? -11.467 -10.085 22.658 1.00 94.88 212 SER A C 1
ATOM 1742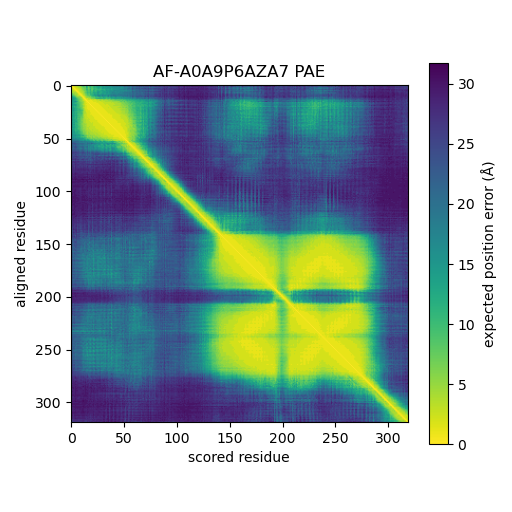 O O . SER A 1 212 ? -11.352 -9.446 21.614 1.00 94.88 212 SER A O 1
ATOM 1744 N N . SER A 1 213 ? -12.116 -11.253 22.721 1.00 95.44 213 SER A N 1
ATOM 1745 C CA . SER A 1 213 ? -12.806 -11.893 21.586 1.00 95.44 213 SER A CA 1
ATOM 1746 C C . SER A 1 213 ? -13.770 -10.957 20.840 1.00 95.44 213 SER A C 1
ATOM 1748 O O . SER A 1 213 ? -13.885 -11.055 19.620 1.00 95.44 213 SER A O 1
ATOM 1750 N N . GLN A 1 214 ? -14.401 -10.011 21.546 1.00 94.19 214 GLN A N 1
ATOM 1751 C CA . GLN A 1 214 ? -15.315 -9.028 20.953 1.00 94.19 214 GLN A CA 1
ATOM 1752 C C . GLN A 1 214 ? -14.579 -7.967 20.120 1.00 94.19 214 GLN A C 1
ATOM 1754 O O . GLN A 1 214 ? -15.070 -7.539 19.077 1.00 94.19 214 GLN A O 1
ATOM 1759 N N . ASN A 1 215 ? -13.363 -7.601 20.534 1.00 96.31 215 ASN A N 1
ATOM 1760 C CA . ASN A 1 215 ? -12.540 -6.578 19.889 1.00 96.31 215 ASN A CA 1
ATOM 1761 C C . ASN A 1 215 ? -11.613 -7.149 18.802 1.00 96.31 215 ASN A C 1
ATOM 1763 O O . ASN A 1 215 ? -10.939 -6.383 18.113 1.00 96.31 215 ASN A O 1
ATOM 1767 N N . VAL A 1 216 ? -11.547 -8.477 18.629 1.00 95.94 216 VAL A N 1
ATOM 1768 C CA . VAL A 1 216 ? -10.643 -9.120 17.654 1.00 95.94 216 VAL A CA 1
ATOM 1769 C C . VAL A 1 216 ? -10.895 -8.612 16.236 1.00 95.94 216 VAL A C 1
ATOM 1771 O O . VAL A 1 216 ? -9.940 -8.340 15.510 1.00 95.94 216 VAL A O 1
ATOM 1774 N N . SER A 1 217 ? -12.161 -8.455 15.838 1.00 96.50 217 SER A N 1
ATOM 1775 C CA . SER A 1 217 ? -12.513 -7.964 14.501 1.00 96.50 217 SER A CA 1
ATOM 1776 C C . SER A 1 217 ? -11.997 -6.544 14.263 1.00 96.50 217 SER A C 1
ATOM 1778 O O . SER A 1 217 ? -11.467 -6.259 13.193 1.00 96.50 217 SER A O 1
ATOM 1780 N N . LEU A 1 218 ? -12.084 -5.676 15.274 1.00 97.19 218 LEU A N 1
ATOM 1781 C CA . LEU A 1 218 ? -11.597 -4.301 15.223 1.00 97.19 218 LEU A CA 1
ATOM 1782 C C . LEU A 1 218 ? -10.065 -4.244 15.153 1.00 97.19 218 LEU A C 1
ATOM 1784 O O . LEU A 1 218 ? -9.526 -3.604 14.254 1.00 97.19 218 LEU A O 1
ATOM 1788 N N . HIS A 1 219 ? -9.367 -4.957 16.043 1.00 96.81 219 HIS A N 1
ATOM 1789 C CA . HIS A 1 219 ? -7.897 -5.022 16.044 1.00 96.81 219 HIS A CA 1
ATOM 1790 C C . HIS A 1 219 ? -7.355 -5.578 14.734 1.00 96.81 219 HIS A C 1
ATOM 1792 O O . HIS A 1 219 ? -6.437 -5.013 14.142 1.00 96.81 219 HIS A O 1
ATOM 1798 N N . SER A 1 220 ? -7.951 -6.667 14.244 1.00 96.94 220 SER A N 1
ATOM 1799 C CA . SER A 1 220 ? -7.548 -7.236 12.965 1.00 96.94 220 SER A CA 1
ATOM 1800 C C . SER A 1 220 ? -7.793 -6.268 11.815 1.00 96.94 220 SER A C 1
ATOM 1802 O O . SER A 1 220 ? -6.997 -6.222 10.883 1.00 96.94 220 SER A O 1
ATOM 1804 N N . HIS A 1 221 ? -8.886 -5.511 11.851 1.00 97.94 221 HIS A N 1
ATOM 1805 C CA . HIS A 1 221 ? -9.198 -4.541 10.813 1.00 97.94 221 HIS A CA 1
ATOM 1806 C C . HIS A 1 221 ? -8.197 -3.382 10.793 1.00 97.94 221 HIS A C 1
ATOM 1808 O O . HIS A 1 221 ? -7.672 -3.059 9.729 1.00 97.94 221 HIS A O 1
ATOM 1814 N N . LEU A 1 222 ? -7.857 -2.822 11.960 1.00 97.25 222 LEU A N 1
ATOM 1815 C CA . LEU A 1 222 ? -6.802 -1.810 12.099 1.00 97.25 222 LEU A CA 1
ATOM 1816 C C . LEU A 1 222 ? -5.451 -2.339 11.598 1.00 97.25 222 LEU A C 1
ATOM 1818 O O . LEU A 1 222 ? -4.802 -1.702 10.772 1.00 97.25 222 LEU A O 1
ATOM 1822 N N . HIS A 1 223 ? -5.082 -3.560 11.992 1.00 97.69 223 HIS A N 1
ATOM 1823 C CA . HIS A 1 223 ? -3.855 -4.197 11.518 1.00 97.69 223 HIS A CA 1
ATOM 1824 C C . HIS A 1 223 ? -3.826 -4.368 9.990 1.00 97.69 223 HIS A C 1
ATOM 1826 O O . HIS A 1 223 ? -2.799 -4.159 9.345 1.00 97.69 223 HIS A O 1
ATOM 1832 N N . MET A 1 224 ? -4.960 -4.719 9.381 1.00 98.25 224 MET A N 1
ATOM 1833 C CA . MET A 1 224 ? -5.060 -4.840 7.928 1.00 98.25 224 MET A CA 1
ATOM 1834 C C . MET A 1 224 ? -4.930 -3.484 7.217 1.00 98.25 224 MET A C 1
ATOM 1836 O O . MET A 1 224 ? -4.341 -3.436 6.136 1.00 98.25 224 MET A O 1
ATOM 1840 N N . LEU A 1 225 ? -5.413 -2.383 7.808 1.00 98.12 225 LEU A N 1
ATOM 1841 C CA . LEU A 1 225 ? -5.181 -1.029 7.283 1.00 98.12 225 LEU A CA 1
ATOM 1842 C C . LEU A 1 225 ? -3.683 -0.680 7.292 1.00 98.12 225 LEU A C 1
ATOM 1844 O O . LEU A 1 225 ? -3.167 -0.214 6.273 1.00 98.12 225 LEU A O 1
ATOM 1848 N N . ASP A 1 226 ? -2.965 -1.005 8.369 1.00 98.12 226 ASP A N 1
ATOM 1849 C CA . ASP A 1 226 ? -1.508 -0.825 8.454 1.00 98.12 226 ASP A CA 1
ATOM 1850 C C . ASP A 1 226 ? -0.759 -1.667 7.410 1.00 98.12 226 ASP A C 1
ATOM 1852 O O . ASP A 1 226 ? 0.178 -1.195 6.754 1.00 98.12 226 ASP A O 1
ATOM 1856 N N . ILE A 1 227 ? -1.194 -2.911 7.174 1.00 98.38 227 ILE A N 1
ATOM 1857 C CA . ILE A 1 227 ? -0.645 -3.752 6.100 1.00 98.38 227 ILE A CA 1
ATOM 1858 C C . ILE A 1 227 ? -0.854 -3.090 4.727 1.00 98.38 227 ILE A C 1
ATOM 1860 O O . ILE A 1 227 ? 0.040 -3.128 3.879 1.00 98.38 227 ILE A O 1
ATOM 1864 N N . LEU A 1 228 ? -2.010 -2.471 4.470 1.00 98.44 228 LEU A N 1
ATOM 1865 C CA . LEU A 1 228 ? -2.250 -1.775 3.202 1.00 98.44 228 LEU A CA 1
ATOM 1866 C C . LEU A 1 228 ? -1.364 -0.532 3.051 1.00 98.44 228 LEU A C 1
ATOM 1868 O O . LEU A 1 228 ? -0.824 -0.321 1.962 1.00 98.44 228 LEU A O 1
ATOM 1872 N N . LEU A 1 229 ? -1.154 0.244 4.119 1.00 98.38 229 LEU A N 1
ATOM 1873 C CA . LEU A 1 229 ? -0.241 1.395 4.117 1.00 98.38 229 LEU A CA 1
ATOM 1874 C C . LEU A 1 229 ? 1.211 0.970 3.861 1.00 98.38 229 LEU A C 1
ATOM 1876 O O . LEU A 1 229 ? 1.861 1.499 2.959 1.00 98.38 229 LEU A O 1
ATOM 1880 N N . THR A 1 230 ? 1.698 -0.055 4.561 1.00 98.44 230 THR A N 1
ATOM 1881 C CA . THR A 1 230 ? 3.060 -0.581 4.353 1.00 98.44 230 THR A CA 1
ATOM 1882 C C . THR A 1 230 ? 3.256 -1.150 2.941 1.00 98.44 230 THR A C 1
ATOM 1884 O O . THR A 1 230 ? 4.282 -0.892 2.302 1.00 98.44 230 THR A O 1
ATOM 1887 N N . ARG A 1 231 ? 2.257 -1.863 2.392 1.00 98.44 231 ARG A N 1
ATOM 1888 C CA . ARG A 1 231 ? 2.254 -2.317 0.985 1.00 98.44 231 ARG A CA 1
ATOM 1889 C C . ARG A 1 231 ? 2.299 -1.142 0.010 1.00 98.44 231 ARG A C 1
ATOM 1891 O O . ARG A 1 231 ? 2.982 -1.227 -1.010 1.00 98.44 231 ARG A O 1
ATOM 1898 N N . LEU A 1 232 ? 1.579 -0.063 0.304 1.00 98.44 232 LEU A N 1
ATOM 1899 C CA . LEU A 1 232 ? 1.522 1.129 -0.535 1.00 98.44 232 LEU A CA 1
ATOM 1900 C C . LEU A 1 232 ? 2.856 1.890 -0.543 1.00 98.44 232 LEU A C 1
ATOM 1902 O O . LEU A 1 232 ? 3.295 2.342 -1.605 1.00 98.44 232 LEU A O 1
ATOM 1906 N N . ASP A 1 233 ? 3.537 1.970 0.599 1.00 98.00 233 ASP A N 1
ATOM 1907 C CA . ASP A 1 233 ? 4.860 2.593 0.725 1.00 98.00 233 ASP A CA 1
ATOM 1908 C C . ASP A 1 233 ? 5.956 1.829 -0.019 1.00 98.00 233 ASP A C 1
ATOM 1910 O O . ASP A 1 233 ? 6.863 2.440 -0.599 1.00 98.00 233 ASP A O 1
ATOM 1914 N N . ALA A 1 234 ? 5.834 0.502 -0.093 1.00 98.12 234 ALA A N 1
ATOM 1915 C CA . ALA A 1 234 ? 6.731 -0.338 -0.878 1.00 98.12 234 ALA A CA 1
ATOM 1916 C C . ALA A 1 234 ? 6.646 -0.069 -2.398 1.00 98.12 234 ALA A C 1
ATOM 1918 O O . ALA A 1 234 ? 7.585 -0.399 -3.134 1.00 98.12 234 ALA A O 1
ATOM 1919 N N . VAL A 1 235 ? 5.566 0.555 -2.897 1.00 98.38 235 VAL A N 1
ATOM 1920 C CA . VAL A 1 235 ? 5.411 0.874 -4.326 1.00 98.38 235 VAL A CA 1
ATOM 1921 C C . VAL A 1 235 ? 6.357 2.009 -4.731 1.00 98.38 235 VAL A C 1
ATOM 1923 O O . VAL A 1 235 ? 6.189 3.181 -4.369 1.00 98.38 235 VAL A O 1
ATOM 1926 N N . GLN A 1 236 ? 7.352 1.667 -5.550 1.00 97.62 236 GLN A N 1
ATOM 1927 C CA . GLN A 1 236 ? 8.356 2.605 -6.048 1.00 97.62 236 GLN A CA 1
ATOM 1928 C C . GLN A 1 236 ? 7.825 3.438 -7.220 1.00 97.62 236 GLN A C 1
ATOM 1930 O O . GLN A 1 236 ? 7.292 2.915 -8.196 1.00 97.62 236 GLN A O 1
ATOM 1935 N N . SER A 1 237 ? 8.031 4.756 -7.161 1.00 96.38 237 SER A N 1
ATOM 1936 C CA . SER A 1 237 ? 7.546 5.682 -8.198 1.00 96.38 237 SER A CA 1
ATOM 1937 C C . SER A 1 237 ? 8.522 5.934 -9.349 1.00 96.38 237 SER A C 1
ATOM 1939 O O . SER A 1 237 ? 8.107 6.479 -10.369 1.00 96.38 237 SER A O 1
ATOM 1941 N N . PHE A 1 238 ? 9.810 5.598 -9.198 1.00 95.81 238 PHE A N 1
ATOM 1942 C CA . PHE A 1 238 ? 10.882 5.908 -10.165 1.00 95.81 238 PHE A CA 1
ATOM 1943 C C . PHE A 1 238 ? 10.876 7.371 -10.666 1.00 95.81 238 PHE A C 1
ATOM 1945 O O . PHE A 1 238 ? 11.276 7.661 -11.792 1.00 95.81 238 PHE A O 1
ATOM 1952 N N . GLY A 1 239 ? 10.395 8.306 -9.836 1.00 96.25 239 GLY A N 1
ATOM 1953 C CA . GLY A 1 239 ? 10.281 9.729 -10.170 1.00 96.25 239 GLY A CA 1
ATOM 1954 C C . GLY A 1 239 ? 9.010 10.135 -10.931 1.00 96.25 239 GLY A C 1
ATOM 1955 O O . GLY A 1 239 ? 8.791 11.334 -11.118 1.00 96.25 239 GLY A O 1
ATOM 1956 N N . ASP A 1 240 ? 8.131 9.203 -11.319 1.00 98.12 240 ASP A N 1
ATOM 1957 C CA . ASP A 1 240 ? 6.880 9.540 -12.008 1.00 98.12 240 ASP A CA 1
ATOM 1958 C C . ASP A 1 240 ? 5.919 10.282 -11.058 1.00 98.12 240 ASP A C 1
ATOM 1960 O O . ASP A 1 240 ? 5.519 9.789 -9.997 1.00 98.12 240 ASP A O 1
ATOM 1964 N N . ALA A 1 241 ? 5.548 11.507 -11.437 1.00 97.69 241 ALA A N 1
ATOM 1965 C CA . ALA A 1 241 ? 4.657 12.357 -10.655 1.00 97.69 241 ALA A CA 1
ATOM 1966 C C . ALA A 1 241 ? 3.248 11.762 -10.500 1.00 97.69 241 ALA A C 1
ATOM 1968 O O . ALA A 1 241 ? 2.638 11.928 -9.445 1.00 97.69 241 ALA A O 1
ATOM 1969 N N . LYS A 1 242 ? 2.742 11.038 -11.509 1.00 97.44 242 LYS A N 1
ATOM 1970 C CA . LYS A 1 242 ? 1.406 10.431 -11.452 1.00 97.44 242 LYS A CA 1
ATOM 1971 C C . LYS A 1 242 ? 1.352 9.306 -10.431 1.00 97.44 242 LYS A C 1
ATOM 1973 O O . LYS A 1 242 ? 0.394 9.232 -9.672 1.00 97.44 242 LYS A O 1
ATOM 1978 N N . VAL A 1 243 ? 2.398 8.480 -10.378 1.00 98.38 243 VAL A N 1
ATOM 1979 C CA . VAL A 1 243 ? 2.504 7.393 -9.394 1.00 98.38 243 VAL A CA 1
ATOM 1980 C C . VAL A 1 243 ? 2.572 7.969 -7.980 1.00 98.38 243 VAL A C 1
ATOM 1982 O O . VAL A 1 243 ? 1.824 7.537 -7.110 1.00 98.38 243 VAL A O 1
ATOM 1985 N N . ARG A 1 244 ? 3.395 9.004 -7.751 1.00 98.25 244 ARG A N 1
ATOM 1986 C CA . ARG A 1 244 ? 3.468 9.680 -6.442 1.00 98.25 244 ARG A CA 1
ATOM 1987 C C . ARG A 1 244 ? 2.128 10.274 -6.009 1.00 98.25 244 ARG A C 1
ATOM 1989 O O . ARG A 1 244 ? 1.760 10.142 -4.846 1.00 98.25 244 ARG A O 1
ATOM 1996 N N . HIS A 1 245 ? 1.412 10.914 -6.931 1.00 98.25 245 HIS A N 1
ATOM 1997 C CA . HIS A 1 245 ? 0.104 11.497 -6.645 1.00 98.25 245 HIS A CA 1
ATOM 1998 C C . HIS A 1 245 ? -0.936 10.425 -6.304 1.00 98.25 245 HIS A C 1
ATOM 2000 O O .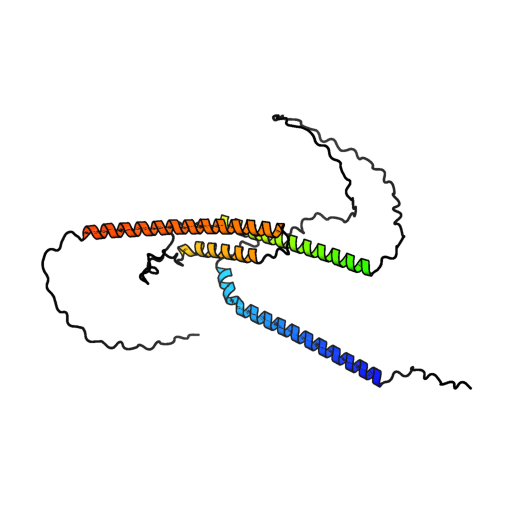 HIS A 1 245 ? -1.586 10.528 -5.270 1.00 98.25 245 HIS A O 1
ATOM 2006 N N . ALA A 1 246 ? -1.043 9.373 -7.123 1.00 98.31 246 ALA A N 1
ATOM 2007 C CA . ALA A 1 246 ? -1.962 8.261 -6.881 1.00 98.31 246 ALA A CA 1
ATOM 2008 C C . ALA A 1 246 ? -1.676 7.567 -5.539 1.00 98.31 246 ALA A C 1
ATOM 2010 O O . ALA A 1 246 ? -2.599 7.278 -4.778 1.00 98.31 246 ALA A O 1
ATOM 2011 N N . ARG A 1 247 ? -0.390 7.377 -5.210 1.00 98.38 247 ARG A N 1
ATOM 2012 C CA . ARG A 1 247 ? 0.041 6.832 -3.920 1.00 98.38 247 ARG A CA 1
ATOM 2013 C C . ARG A 1 247 ? -0.405 7.720 -2.761 1.00 98.38 247 ARG A C 1
ATOM 2015 O O . ARG A 1 247 ? -1.045 7.231 -1.843 1.00 98.38 247 ARG A O 1
ATOM 2022 N N . LYS A 1 248 ? -0.138 9.029 -2.833 1.00 98.50 248 LYS A N 1
ATOM 2023 C CA . LYS A 1 248 ? -0.546 9.990 -1.794 1.00 98.50 248 LYS A CA 1
ATOM 2024 C C . LYS A 1 248 ? -2.063 10.021 -1.597 1.00 98.50 248 LYS A C 1
ATOM 2026 O O . LYS A 1 248 ? -2.518 10.069 -0.464 1.00 98.50 248 LYS A O 1
ATOM 2031 N N . GLN A 1 249 ? -2.837 10.005 -2.681 1.00 98.50 249 GLN A N 1
ATOM 2032 C CA . GLN A 1 249 ? -4.300 9.994 -2.600 1.00 98.50 249 GLN A CA 1
ATOM 2033 C C . GLN A 1 249 ? -4.819 8.732 -1.912 1.00 98.50 249 GLN A C 1
ATOM 2035 O O . GLN A 1 249 ? -5.663 8.826 -1.029 1.00 98.50 249 GLN A O 1
ATOM 2040 N N . THR A 1 250 ? -4.283 7.570 -2.291 1.00 98.31 250 THR A N 1
ATOM 2041 C CA . THR A 1 250 ? -4.683 6.286 -1.703 1.00 98.31 250 THR A CA 1
ATOM 2042 C C . THR A 1 250 ? -4.292 6.216 -0.226 1.00 98.31 250 THR A C 1
ATOM 2044 O O . THR A 1 250 ? -5.126 5.859 0.596 1.00 98.31 250 THR A O 1
ATOM 2047 N N . ALA A 1 251 ? -3.073 6.641 0.128 1.00 98.62 251 ALA A N 1
ATOM 2048 C CA . ALA A 1 251 ? -2.611 6.700 1.517 1.00 98.62 251 ALA A CA 1
ATOM 2049 C C . ALA A 1 251 ? -3.506 7.616 2.357 1.00 98.62 251 ALA A C 1
ATOM 2051 O O . ALA A 1 251 ? -4.024 7.200 3.383 1.00 98.62 251 ALA A O 1
ATOM 2052 N N . SER A 1 252 ? -3.783 8.825 1.857 1.00 98.56 252 SER A N 1
ATOM 2053 C CA . SER A 1 252 ? -4.640 9.790 2.544 1.00 98.56 252 SER A CA 1
ATOM 2054 C C . SER A 1 252 ? -6.054 9.263 2.791 1.00 98.56 252 SER A C 1
ATOM 2056 O O . SER A 1 252 ? -6.636 9.618 3.809 1.00 98.56 252 SER A O 1
ATOM 2058 N N . ALA A 1 253 ? -6.612 8.464 1.876 1.00 98.44 253 ALA A N 1
ATOM 2059 C CA . ALA A 1 253 ? -7.937 7.865 2.043 1.00 98.44 253 ALA A CA 1
ATOM 2060 C C . ALA A 1 253 ? -7.943 6.740 3.094 1.00 98.44 253 ALA A C 1
ATOM 2062 O O . ALA A 1 253 ? -8.906 6.604 3.847 1.00 98.44 253 ALA A O 1
ATOM 2063 N N . ILE A 1 254 ? -6.868 5.947 3.155 1.00 98.50 254 ILE A N 1
ATOM 2064 C CA . ILE A 1 254 ? -6.697 4.895 4.165 1.00 98.50 254 ILE A CA 1
ATOM 2065 C C . ILE A 1 254 ? -6.491 5.526 5.549 1.00 98.50 254 ILE A C 1
ATOM 2067 O O . ILE A 1 254 ? -7.195 5.174 6.489 1.00 98.50 254 ILE A O 1
ATOM 2071 N N . GLU A 1 255 ? -5.591 6.506 5.661 1.00 98.38 255 GLU A N 1
ATOM 2072 C CA . GLU A 1 255 ? -5.303 7.228 6.908 1.00 98.38 255 GLU A CA 1
ATOM 2073 C C . GLU A 1 255 ? -6.520 7.994 7.437 1.00 98.38 255 GLU A C 1
ATOM 2075 O O . GLU A 1 255 ? -6.765 7.999 8.641 1.00 98.38 255 GLU A O 1
ATOM 2080 N N . SER A 1 256 ? -7.302 8.643 6.563 1.00 98.50 256 SER A N 1
ATOM 2081 C CA . SER A 1 256 ? -8.516 9.341 7.002 1.00 98.50 256 SER A CA 1
ATOM 2082 C C . SER A 1 256 ? -9.526 8.372 7.603 1.00 98.50 256 SER A C 1
ATOM 2084 O O . SER A 1 256 ? -10.109 8.665 8.638 1.00 98.50 256 SER A O 1
ATOM 2086 N N . TYR A 1 257 ? -9.689 7.200 6.989 1.00 98.38 257 TYR A N 1
ATOM 2087 C CA . TYR A 1 257 ? -10.592 6.176 7.496 1.00 98.38 257 TYR A CA 1
ATOM 2088 C C . TYR A 1 257 ? -10.084 5.533 8.795 1.00 98.38 257 TYR A C 1
ATOM 2090 O O . TYR A 1 257 ? -10.870 5.305 9.711 1.00 98.38 257 TYR A O 1
ATOM 2098 N N . ALA A 1 258 ? -8.775 5.287 8.911 1.00 98.00 258 ALA A N 1
ATOM 2099 C CA . ALA A 1 25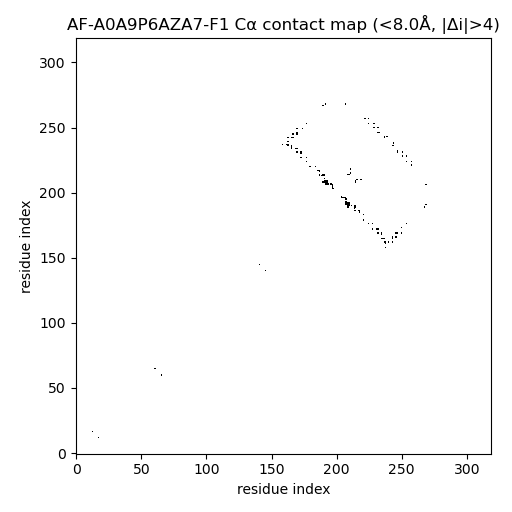8 ? -8.173 4.816 10.158 1.00 98.00 258 ALA A CA 1
ATOM 2100 C C . ALA A 1 258 ? -8.424 5.812 11.304 1.00 98.00 258 ALA A C 1
ATOM 2102 O O . ALA A 1 258 ? -8.891 5.417 12.369 1.00 98.00 258 ALA A O 1
ATOM 2103 N N . ARG A 1 259 ? -8.245 7.115 11.045 1.00 98.12 259 ARG A N 1
ATOM 2104 C CA . ARG A 1 259 ? -8.553 8.176 12.013 1.00 98.12 259 ARG A CA 1
ATOM 2105 C C . ARG A 1 259 ? -10.030 8.201 12.410 1.00 98.12 259 ARG A C 1
ATOM 2107 O O . ARG A 1 259 ? -10.334 8.323 13.589 1.00 98.12 259 ARG A O 1
ATOM 2114 N N . GLU A 1 260 ? -10.952 8.061 11.456 1.00 98.06 260 GLU A N 1
ATOM 2115 C CA . GLU A 1 260 ? -12.395 7.991 11.750 1.00 98.06 260 GLU A CA 1
ATOM 2116 C C . GLU A 1 260 ? -12.737 6.827 12.699 1.00 98.06 260 GLU A C 1
ATOM 2118 O O . GLU A 1 260 ? -13.605 6.964 13.568 1.00 98.06 260 GLU A O 1
ATOM 2123 N N . LEU A 1 261 ? -12.059 5.683 12.548 1.00 97.50 261 LEU A N 1
ATOM 2124 C CA . LEU A 1 261 ? -12.210 4.538 13.446 1.00 97.50 261 LEU A CA 1
ATOM 2125 C C . LEU A 1 261 ? -11.634 4.824 14.833 1.00 97.50 261 LEU A C 1
ATOM 2127 O O . LEU A 1 261 ? -12.320 4.572 15.821 1.00 97.50 261 LEU A O 1
ATOM 2131 N N . GLU A 1 262 ? -10.427 5.380 14.918 1.00 96.19 262 GLU A N 1
ATOM 2132 C CA . GLU A 1 262 ? -9.795 5.769 16.186 1.00 96.19 262 GLU A CA 1
ATOM 2133 C C . GLU A 1 262 ? -10.645 6.784 16.960 1.00 96.19 262 GLU A C 1
ATOM 2135 O O . GLU A 1 262 ? -10.916 6.594 18.143 1.00 96.19 262 GLU A O 1
ATOM 2140 N N . GLU A 1 263 ? -11.168 7.811 16.287 1.00 97.00 263 GLU A N 1
ATOM 2141 C CA . GLU A 1 263 ? -12.078 8.792 16.889 1.00 97.00 263 GLU A CA 1
ATOM 2142 C C . GLU A 1 263 ? -13.372 8.150 17.401 1.00 97.00 263 GLU A C 1
ATOM 2144 O O . GLU A 1 263 ? -13.970 8.618 18.372 1.00 97.00 263 GLU A O 1
ATOM 2149 N N . ARG A 1 264 ? -13.852 7.093 16.737 1.00 96.81 264 ARG A N 1
ATOM 2150 C CA . ARG A 1 264 ? -15.023 6.345 17.199 1.00 96.81 264 ARG A CA 1
ATOM 2151 C C . ARG A 1 264 ? -14.698 5.501 18.426 1.00 96.81 264 ARG A C 1
ATOM 2153 O O . ARG A 1 264 ? -15.496 5.505 19.356 1.00 96.81 264 ARG A O 1
ATOM 2160 N N . ILE A 1 265 ? -13.543 4.836 18.447 1.00 95.75 265 ILE A N 1
ATOM 2161 C CA . ILE A 1 265 ? -13.054 4.091 19.617 1.00 95.75 265 ILE A CA 1
ATOM 2162 C C . ILE A 1 265 ? -12.928 5.034 20.815 1.00 95.75 265 ILE A C 1
ATOM 2164 O O . ILE A 1 265 ? -13.444 4.720 21.883 1.00 95.75 265 ILE A O 1
ATOM 2168 N N . GLN A 1 266 ? -12.336 6.214 20.616 1.00 94.31 266 GLN A N 1
ATOM 2169 C CA . GLN A 1 266 ? -12.187 7.219 21.666 1.00 94.31 266 GLN A CA 1
ATOM 2170 C C . GLN A 1 266 ? -13.543 7.680 22.224 1.00 94.31 266 GLN A C 1
ATOM 2172 O O . GLN A 1 266 ? -13.701 7.797 23.431 1.00 94.31 266 GLN A O 1
ATOM 2177 N N . ARG A 1 267 ? -14.560 7.881 21.377 1.00 94.94 267 ARG A N 1
ATOM 2178 C CA . ARG A 1 267 ? -15.912 8.249 21.844 1.00 94.94 267 ARG A CA 1
ATOM 2179 C C . ARG A 1 267 ? -16.564 7.171 22.714 1.00 94.94 267 ARG A C 1
ATOM 2181 O O . ARG A 1 267 ? -17.196 7.499 23.718 1.00 94.94 267 ARG A O 1
ATOM 2188 N N . GLU A 1 268 ? -16.424 5.900 22.340 1.00 94.50 268 GLU A N 1
ATOM 2189 C CA . GLU A 1 268 ? -16.913 4.780 23.163 1.00 94.50 268 GLU A CA 1
ATOM 2190 C C . GLU A 1 268 ? -16.151 4.704 24.490 1.00 94.50 268 GLU A C 1
ATOM 2192 O O . GLU A 1 268 ? -16.734 4.462 25.545 1.00 94.50 268 GLU A O 1
ATOM 2197 N N . GLN A 1 269 ? -14.852 4.987 24.446 1.00 92.25 269 GLN A N 1
ATOM 2198 C CA . GLN A 1 269 ? -13.994 5.032 25.617 1.00 92.25 269 GLN A CA 1
ATOM 2199 C C . GLN A 1 269 ? -14.399 6.144 26.597 1.00 92.25 269 GLN A C 1
ATOM 2201 O O . GLN A 1 269 ? -14.546 5.888 27.793 1.00 92.25 269 GLN A O 1
ATOM 2206 N N . ASP A 1 270 ? -14.639 7.358 26.098 1.00 91.31 270 ASP A N 1
ATOM 2207 C CA . ASP A 1 270 ? -15.091 8.500 26.901 1.00 91.31 270 ASP A CA 1
ATOM 2208 C C . ASP A 1 270 ? -16.473 8.221 27.524 1.00 91.31 270 ASP A C 1
ATOM 2210 O O . ASP A 1 270 ? -16.728 8.557 28.682 1.00 91.31 270 ASP A O 1
ATOM 2214 N N . THR A 1 271 ? -17.353 7.537 26.781 1.00 91.31 271 THR A N 1
ATOM 2215 C CA . THR A 1 271 ? -18.675 7.105 27.268 1.00 91.31 271 THR A CA 1
ATOM 2216 C C . THR A 1 271 ? -18.553 6.039 28.361 1.00 91.31 271 THR A C 1
ATOM 2218 O O . THR A 1 271 ? -19.250 6.094 29.373 1.00 91.31 271 THR A O 1
ATOM 2221 N N . ALA A 1 272 ? -17.635 5.082 28.214 1.00 88.88 272 ALA A N 1
ATOM 2222 C CA . ALA A 1 272 ? -17.360 4.085 29.248 1.00 88.88 272 ALA 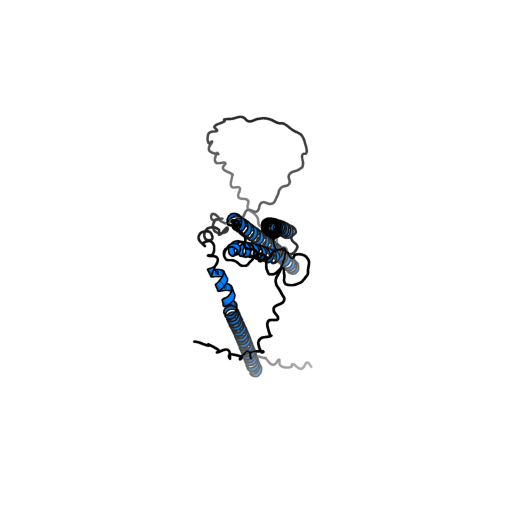A CA 1
ATOM 2223 C C . ALA A 1 272 ? -16.764 4.716 30.523 1.00 88.88 272 ALA A C 1
ATOM 2225 O O . ALA A 1 272 ? -17.006 4.227 31.632 1.00 88.88 272 ALA A O 1
ATOM 2226 N N . GLN A 1 273 ? -16.013 5.813 30.380 1.00 86.94 273 GLN A N 1
ATOM 2227 C CA . GLN A 1 273 ? -15.443 6.565 31.495 1.00 86.94 273 GLN A CA 1
ATOM 2228 C C . GLN A 1 273 ? -16.500 7.355 32.275 1.00 86.94 273 GLN A C 1
ATOM 2230 O O . GLN A 1 273 ? -16.470 7.331 33.512 1.00 86.94 273 GLN A O 1
ATOM 2235 N N . SER A 1 274 ? -17.439 8.019 31.592 1.00 87.31 274 SER A N 1
ATOM 2236 C CA . SER A 1 274 ? -18.494 8.796 32.256 1.00 87.31 274 SER A CA 1
ATOM 2237 C C . SER A 1 274 ? -19.418 7.906 33.089 1.00 87.31 274 SER A C 1
ATOM 2239 O O . SER A 1 274 ? -19.612 8.182 34.271 1.00 87.31 274 SER A O 1
ATOM 2241 N N . VAL A 1 275 ? -19.863 6.769 32.538 1.00 84.50 275 VAL A N 1
ATOM 2242 C CA . VAL A 1 275 ? -20.725 5.806 33.252 1.00 84.50 275 VAL A CA 1
ATOM 2243 C C . VAL A 1 275 ? -20.062 5.297 34.538 1.00 84.50 275 VAL A C 1
ATOM 2245 O O . VAL A 1 275 ? -20.717 5.173 35.566 1.00 84.50 275 VAL A O 1
ATOM 2248 N N . SER A 1 276 ? -18.743 5.067 34.522 1.00 78.88 276 SER A N 1
ATOM 2249 C CA . SER A 1 276 ? -18.016 4.617 35.720 1.00 78.88 276 SER A CA 1
ATOM 2250 C C . SER A 1 276 ? -17.902 5.669 36.832 1.00 78.88 276 SER A C 1
ATOM 2252 O O . SER A 1 276 ? -17.699 5.312 37.992 1.00 78.88 276 SER A O 1
ATOM 2254 N N . SER A 1 277 ? -17.995 6.959 36.491 1.00 76.81 277 SER A N 1
ATOM 2255 C CA . SER A 1 277 ? -17.902 8.050 37.470 1.00 76.81 277 SER A CA 1
ATOM 2256 C C . SER A 1 277 ? -19.224 8.246 38.211 1.00 76.81 277 SER A C 1
ATOM 2258 O O . SER A 1 277 ? -19.212 8.444 39.426 1.00 76.81 277 SER A O 1
ATOM 2260 N N . ASP A 1 278 ? -20.348 8.118 37.501 1.00 74.44 278 ASP A N 1
ATOM 2261 C CA . ASP A 1 278 ? -21.687 8.295 38.071 1.00 74.44 278 ASP A CA 1
ATOM 2262 C C . ASP A 1 278 ? -22.033 7.200 39.096 1.00 74.44 278 ASP A C 1
ATOM 2264 O O . ASP A 1 278 ? -22.612 7.496 40.140 1.00 74.44 278 ASP A O 1
ATOM 2268 N N . GLU A 1 279 ? -21.614 5.948 38.874 1.00 69.44 279 GLU A N 1
ATOM 2269 C CA . GLU A 1 279 ? -21.862 4.851 39.828 1.00 69.44 279 GLU A CA 1
ATOM 2270 C C . GLU A 1 279 ? -21.161 5.068 41.182 1.00 69.44 279 GLU A C 1
ATOM 2272 O O . GLU A 1 279 ? -21.743 4.794 42.232 1.00 69.44 279 GLU A O 1
ATOM 2277 N N . ARG A 1 280 ? -19.944 5.632 41.189 1.00 64.06 280 ARG A N 1
ATOM 2278 C CA . ARG A 1 280 ? -19.227 5.949 42.440 1.00 64.06 280 ARG A CA 1
ATOM 2279 C C . ARG A 1 280 ? -19.861 7.100 43.218 1.00 64.06 280 ARG A C 1
ATOM 2281 O O . ARG A 1 280 ? -19.778 7.110 44.444 1.00 64.06 280 ARG A O 1
ATOM 2288 N N . ALA A 1 281 ? -20.472 8.066 42.529 1.00 70.56 281 ALA A N 1
ATOM 2289 C CA . ALA A 1 281 ? -21.144 9.183 43.189 1.00 70.56 281 ALA A CA 1
ATOM 2290 C C . ALA A 1 281 ? -22.383 8.712 43.972 1.00 70.56 281 ALA A C 1
ATOM 2292 O O . ALA A 1 281 ? -22.605 9.168 45.089 1.00 70.56 281 ALA A O 1
ATOM 2293 N N . VAL A 1 282 ? -23.136 7.747 43.431 1.00 70.12 282 VAL A N 1
ATOM 2294 C CA . VAL A 1 282 ? -24.329 7.190 44.094 1.00 70.12 282 VAL A CA 1
ATOM 2295 C C . VAL A 1 282 ? -23.962 6.319 45.302 1.00 70.12 282 VAL A C 1
ATOM 2297 O O . VAL A 1 282 ? -24.662 6.345 46.312 1.00 70.12 282 VAL A O 1
ATOM 2300 N N . GLU A 1 283 ? -22.854 5.575 45.244 1.00 61.75 283 GLU A N 1
ATOM 2301 C CA . GLU A 1 283 ? -22.407 4.742 46.371 1.00 61.75 283 GLU A CA 1
ATOM 2302 C C . GLU A 1 283 ? -21.858 5.584 47.541 1.00 61.75 283 GLU A C 1
ATOM 2304 O O . GLU A 1 283 ? -22.089 5.254 48.703 1.00 61.75 283 GLU A O 1
ATOM 2309 N N . SER A 1 284 ? -21.225 6.727 47.247 1.00 62.19 284 SER A N 1
ATOM 2310 C CA . SER A 1 284 ? -20.740 7.688 48.249 1.00 62.19 284 SER A CA 1
ATOM 2311 C C . SER A 1 284 ? -21.859 8.368 49.052 1.00 62.19 284 SER A C 1
ATOM 2313 O O . SER A 1 284 ? -21.630 8.744 50.199 1.00 62.19 284 SER A O 1
ATOM 2315 N N . GLU A 1 285 ? -23.052 8.555 48.477 1.00 62.31 285 GLU A N 1
ATOM 2316 C CA . GLU A 1 285 ? -24.154 9.290 49.126 1.00 62.31 285 GLU A CA 1
ATOM 2317 C C . GLU A 1 285 ? -24.954 8.412 50.111 1.00 62.31 285 GLU A C 1
ATOM 2319 O O . GLU A 1 285 ? -25.607 8.918 51.023 1.00 62.31 285 GLU A O 1
ATOM 2324 N N . LEU A 1 286 ? -24.863 7.082 49.996 1.00 59.34 286 LEU A N 1
ATOM 2325 C CA . LEU A 1 286 ? -25.572 6.133 50.867 1.00 59.34 286 LEU A CA 1
ATOM 2326 C C . LEU A 1 286 ? -24.811 5.758 52.151 1.00 59.34 286 LEU A C 1
ATOM 2328 O O . LEU A 1 286 ? -25.403 5.141 53.037 1.00 59.34 286 LEU A O 1
ATOM 2332 N N . THR A 1 287 ? -23.538 6.144 52.295 1.00 56.44 287 THR A N 1
ATOM 2333 C CA . THR A 1 287 ? -22.714 5.800 53.472 1.00 56.44 287 THR A CA 1
ATOM 2334 C C . THR A 1 287 ? -22.455 6.952 54.447 1.00 56.44 287 THR A C 1
ATOM 2336 O O . THR A 1 287 ? -21.917 6.709 55.522 1.00 56.44 287 THR A O 1
ATOM 2339 N N . GLU A 1 288 ? -22.865 8.192 54.152 1.00 57.28 288 GLU A N 1
ATOM 2340 C CA . GLU A 1 288 ? -22.699 9.332 55.084 1.00 57.28 288 GLU A CA 1
ATOM 2341 C C . GLU A 1 288 ? -23.796 9.426 56.169 1.00 57.28 288 GLU A C 1
ATOM 2343 O O . GLU A 1 288 ? -23.783 10.320 57.014 1.00 57.28 288 GLU A O 1
ATOM 2348 N N . GLY A 1 289 ? -24.730 8.472 56.196 1.00 56.50 289 GLY A N 1
ATOM 2349 C CA . GLY A 1 289 ? -25.899 8.473 57.075 1.00 56.50 289 GLY A CA 1
ATOM 2350 C C . GLY A 1 289 ? -25.877 7.478 58.239 1.00 56.50 289 GLY A C 1
ATOM 2351 O O . GLY A 1 289 ? -26.932 6.921 58.532 1.00 56.50 289 GLY A O 1
ATOM 2352 N N . GLY A 1 290 ? -24.743 7.234 58.906 1.00 57.44 290 GLY A N 1
ATOM 2353 C CA . GLY A 1 290 ? -24.772 6.586 60.227 1.00 57.44 290 GLY A CA 1
ATOM 2354 C C . GLY A 1 290 ? -23.553 5.754 60.613 1.00 57.44 290 GLY A C 1
ATOM 2355 O O . GLY A 1 290 ? -23.503 4.572 60.302 1.00 57.44 290 GLY A O 1
ATOM 2356 N N . ASN A 1 291 ? -22.636 6.342 61.384 1.00 49.53 291 ASN A N 1
ATOM 2357 C CA . ASN A 1 291 ? -22.181 5.725 62.635 1.00 49.53 291 ASN A CA 1
ATOM 2358 C C . ASN A 1 291 ? -21.536 6.799 63.520 1.00 49.53 291 ASN A C 1
ATOM 2360 O O . ASN A 1 291 ? -20.338 7.072 63.466 1.00 49.53 291 ASN A O 1
ATOM 2364 N N . SER A 1 292 ? -22.402 7.465 64.282 1.00 54.06 292 SER A N 1
ATOM 2365 C CA . SER A 1 292 ? -22.024 8.088 65.543 1.00 54.06 292 SER A CA 1
ATOM 2366 C C . SER A 1 292 ? -21.846 6.950 66.541 1.00 54.06 292 SER A C 1
ATOM 2368 O O . SER A 1 292 ? -22.761 6.146 66.698 1.00 54.06 292 SER A O 1
ATOM 2370 N N . ASP A 1 293 ? -20.693 6.955 67.197 1.00 61.25 293 ASP A N 1
ATOM 2371 C CA . ASP A 1 293 ? -20.409 6.301 68.471 1.00 61.25 293 ASP A CA 1
ATOM 2372 C C . ASP A 1 293 ? -20.062 4.794 68.472 1.00 61.25 293 ASP A C 1
ATOM 2374 O O . ASP A 1 293 ? -20.860 3.921 68.149 1.00 61.25 293 ASP A O 1
ATOM 2378 N N . GLU A 1 294 ? -18.851 4.575 68.995 1.00 62.75 294 GLU A N 1
ATOM 2379 C CA . GLU A 1 294 ? -18.347 3.408 69.736 1.00 62.75 294 GLU A CA 1
ATOM 2380 C C . GLU A 1 294 ? -17.668 2.272 68.944 1.00 62.75 294 GLU A C 1
ATOM 2382 O O . GLU A 1 294 ? -18.044 1.946 67.824 1.00 62.75 294 GLU A O 1
ATOM 2387 N N . ASP A 1 295 ? -16.619 1.731 69.584 1.00 51.31 295 ASP A N 1
ATOM 2388 C CA . ASP A 1 295 ? -15.807 0.534 69.285 1.00 51.31 295 ASP A CA 1
ATOM 2389 C C . ASP A 1 295 ? -14.354 0.862 68.886 1.00 51.31 295 ASP A C 1
ATOM 2391 O O . ASP A 1 295 ? -13.993 1.064 67.730 1.00 51.31 295 ASP A O 1
ATOM 2395 N N . GLU A 1 296 ? -13.502 1.194 69.858 1.00 58.72 296 GLU A N 1
ATOM 2396 C CA . GLU A 1 296 ? -12.783 0.243 70.728 1.00 58.72 296 GLU A CA 1
ATOM 2397 C C . GLU A 1 296 ? -11.657 -0.467 69.959 1.00 58.72 296 GLU A C 1
ATOM 2399 O O . GLU A 1 296 ? -11.850 -1.378 69.157 1.00 58.72 296 GLU A O 1
ATOM 2404 N N . TRP A 1 297 ? -10.440 0.018 70.208 1.00 56.62 297 TRP A N 1
ATOM 2405 C CA . TRP A 1 297 ? -9.190 -0.554 69.729 1.00 56.62 297 TRP A CA 1
ATOM 2406 C C . TRP A 1 297 ? -9.038 -1.985 70.255 1.00 56.62 297 TRP A C 1
ATOM 2408 O O . TRP A 1 297 ? -8.646 -2.187 71.402 1.00 56.62 297 TRP A O 1
ATOM 2418 N N . ILE A 1 298 ? -9.318 -2.981 69.415 1.00 48.91 298 ILE A N 1
ATOM 2419 C CA . ILE A 1 298 ? -8.849 -4.348 69.647 1.00 48.91 298 ILE A CA 1
ATOM 2420 C C . ILE A 1 298 ? -7.460 -4.461 69.020 1.00 48.91 298 ILE A C 1
ATOM 2422 O O . ILE A 1 298 ? -7.316 -4.556 67.799 1.00 48.91 298 ILE A O 1
ATOM 2426 N N . ASP A 1 299 ? -6.443 -4.459 69.881 1.00 55.12 299 ASP A N 1
ATOM 2427 C CA . ASP A 1 299 ? -5.086 -4.907 69.574 1.00 55.12 299 ASP A CA 1
ATOM 2428 C C . ASP A 1 299 ? -5.135 -6.392 69.171 1.00 55.12 299 ASP A C 1
ATOM 2430 O O . ASP A 1 299 ? -5.103 -7.294 70.010 1.00 55.12 299 ASP A O 1
ATOM 2434 N N . VAL A 1 300 ? -5.264 -6.660 67.871 1.00 60.97 300 VAL A N 1
ATOM 2435 C CA . VAL A 1 300 ? -5.104 -8.009 67.322 1.00 60.97 300 VAL A CA 1
ATOM 2436 C C . VAL A 1 300 ? -3.612 -8.264 67.146 1.00 60.97 300 VAL A C 1
ATOM 2438 O O . VAL A 1 300 ? -2.963 -7.683 66.279 1.00 60.97 300 VAL A O 1
ATOM 2441 N N . GLU A 1 301 ? -3.088 -9.129 68.010 1.00 62.47 301 GLU A N 1
ATOM 2442 C CA . GLU A 1 301 ? -1.725 -9.651 67.992 1.00 62.47 301 GLU A CA 1
ATOM 2443 C C . GLU A 1 301 ? -1.300 -10.132 66.594 1.00 62.47 301 GLU A C 1
ATOM 2445 O O . GLU A 1 301 ? -2.005 -10.892 65.923 1.00 62.47 301 GLU A O 1
ATOM 2450 N N . ASP A 1 302 ? -0.100 -9.705 66.192 1.00 58.38 302 ASP A N 1
ATOM 2451 C CA . ASP A 1 302 ? 0.597 -10.140 64.985 1.00 58.38 302 ASP A CA 1
ATOM 2452 C C . ASP A 1 302 ? 0.635 -11.678 64.878 1.00 58.38 302 ASP A C 1
ATOM 2454 O O . ASP A 1 302 ? 1.187 -12.350 65.760 1.00 58.38 302 ASP A O 1
ATOM 2458 N N . PRO A 1 303 ? 0.135 -12.283 63.782 1.00 64.25 303 PRO A N 1
ATOM 2459 C CA . PRO A 1 303 ? 0.368 -13.693 63.538 1.00 64.25 303 PRO A CA 1
ATOM 2460 C C . PRO A 1 303 ? 1.860 -13.927 63.233 1.00 64.25 303 PRO A C 1
ATOM 2462 O O . PRO A 1 303 ? 2.478 -13.172 62.474 1.00 64.25 303 PRO A O 1
ATOM 2465 N N . PRO A 1 304 ? 2.464 -14.996 63.781 1.00 58.31 304 PRO A N 1
ATOM 2466 C CA . PRO A 1 304 ? 3.872 -15.290 63.578 1.00 58.31 304 PRO A CA 1
ATOM 2467 C C . PRO A 1 304 ? 4.147 -15.563 62.100 1.00 58.31 304 PRO A C 1
ATOM 2469 O O . PRO A 1 304 ? 3.403 -16.285 61.435 1.00 58.31 304 PRO A O 1
ATOM 2472 N N . LEU A 1 305 ? 5.255 -15.001 61.617 1.00 53.41 305 LEU A N 1
ATOM 2473 C CA . LEU A 1 305 ? 5.822 -15.168 60.281 1.00 53.41 305 LEU A CA 1
ATOM 2474 C C . LEU A 1 305 ? 5.939 -16.658 59.907 1.00 53.41 305 LEU A C 1
ATOM 2476 O O . LEU A 1 305 ? 6.950 -17.321 60.146 1.00 53.41 305 LEU A O 1
ATOM 2480 N N . GLY A 1 306 ? 4.868 -17.183 59.316 1.00 50.69 306 GLY A N 1
ATOM 2481 C CA . GLY A 1 306 ? 4.766 -18.531 58.788 1.00 50.69 306 GLY A CA 1
ATOM 2482 C C . GLY A 1 306 ? 5.548 -18.642 57.489 1.00 50.69 306 GLY A C 1
ATOM 2483 O O . GLY A 1 306 ? 5.105 -18.198 56.437 1.00 50.69 306 GLY A O 1
ATOM 2484 N N . ILE A 1 307 ? 6.728 -19.236 57.610 1.00 57.56 307 ILE A N 1
ATOM 2485 C CA . ILE A 1 307 ? 7.614 -19.796 56.587 1.00 57.56 307 ILE A CA 1
ATOM 2486 C C . ILE A 1 307 ? 6.849 -20.186 55.307 1.00 57.56 307 ILE A C 1
ATOM 2488 O O . ILE A 1 307 ? 6.196 -21.230 55.236 1.00 57.56 307 ILE A O 1
ATOM 2492 N N . TRP A 1 308 ? 6.977 -19.365 54.262 1.00 58.22 308 TRP A N 1
ATOM 2493 C CA . TRP A 1 308 ? 6.532 -19.707 52.913 1.00 58.22 308 TRP A CA 1
ATOM 2494 C C . TRP A 1 308 ? 7.472 -20.785 52.375 1.00 58.22 308 TRP A C 1
ATOM 2496 O O . TRP A 1 308 ? 8.560 -20.513 51.869 1.00 58.22 308 TRP A O 1
ATOM 2506 N N . SER A 1 309 ? 7.069 -22.042 52.548 1.00 56.44 309 SER A N 1
ATOM 2507 C CA . SER A 1 309 ? 7.767 -23.190 51.983 1.00 56.44 309 SER A CA 1
ATOM 2508 C C . SER A 1 309 ? 7.684 -23.120 50.458 1.00 56.44 309 SER A C 1
ATOM 2510 O O . SER A 1 309 ? 6.620 -23.352 49.881 1.00 56.44 309 SER A O 1
ATOM 2512 N N . LEU A 1 310 ? 8.814 -22.805 49.814 1.00 53.03 310 LEU A N 1
ATOM 2513 C CA . LEU A 1 310 ? 9.027 -22.967 48.377 1.00 53.03 310 LEU A CA 1
ATOM 2514 C C . LEU A 1 310 ? 8.583 -24.375 47.955 1.00 53.03 310 LEU A C 1
ATOM 2516 O O . LEU A 1 310 ? 9.244 -25.366 48.271 1.00 53.03 310 LEU A O 1
ATOM 2520 N N . ARG A 1 311 ? 7.482 -24.473 47.207 1.00 55.84 311 ARG A N 1
ATOM 2521 C CA . ARG A 1 311 ? 7.192 -25.683 46.437 1.00 55.84 311 ARG A CA 1
ATOM 2522 C C . ARG A 1 311 ? 8.055 -25.662 45.171 1.00 55.84 311 ARG A C 1
ATOM 2524 O O . ARG A 1 311 ? 7.970 -24.689 44.422 1.00 55.84 311 ARG A O 1
ATOM 2531 N N . PRO A 1 312 ? 8.875 -26.695 44.910 1.00 66.88 312 PRO A N 1
ATOM 2532 C CA . PRO A 1 312 ? 9.611 -26.789 43.661 1.00 66.88 312 PRO A CA 1
ATOM 2533 C C . PRO A 1 312 ? 8.636 -26.996 42.499 1.00 66.88 312 PRO A C 1
ATOM 2535 O O . PRO A 1 312 ? 7.749 -27.849 42.539 1.00 66.88 312 PRO A O 1
ATOM 2538 N N . PHE A 1 313 ? 8.821 -26.168 41.478 1.00 58.03 313 PHE A N 1
ATOM 2539 C CA . PHE A 1 313 ? 8.147 -26.214 40.191 1.00 58.03 313 PHE A CA 1
ATOM 2540 C C . PHE A 1 313 ? 8.486 -27.548 39.508 1.00 58.03 313 PHE A C 1
ATOM 2542 O O . PHE A 1 313 ? 9.646 -27.810 39.191 1.00 58.03 313 PHE A O 1
ATOM 2549 N N . VAL A 1 314 ? 7.493 -28.425 39.351 1.00 64.88 314 VAL A N 1
ATOM 2550 C CA . VAL A 1 314 ? 7.655 -29.694 38.634 1.00 64.88 314 VAL A CA 1
ATOM 2551 C C . VAL A 1 314 ? 7.546 -29.401 37.142 1.00 64.88 314 VAL A C 1
ATOM 2553 O O . VAL A 1 314 ? 6.496 -28.992 36.652 1.00 64.88 314 VAL A O 1
ATOM 2556 N N . ASP A 1 315 ? 8.660 -29.596 36.448 1.00 59.62 315 ASP A N 1
ATOM 2557 C CA . ASP A 1 315 ? 8.821 -29.412 35.010 1.00 59.62 315 ASP A CA 1
ATOM 2558 C C . ASP A 1 315 ? 8.110 -30.560 34.266 1.00 59.62 315 ASP A C 1
ATOM 2560 O O . ASP A 1 315 ? 8.597 -31.692 34.211 1.00 59.62 315 ASP A O 1
ATOM 2564 N N . VAL A 1 316 ? 6.909 -30.298 33.741 1.00 66.38 316 VAL A N 1
ATOM 2565 C CA . VAL A 1 316 ? 6.153 -31.258 32.923 1.00 66.38 316 VAL A CA 1
ATOM 2566 C C . VAL A 1 316 ? 6.520 -31.038 31.457 1.00 66.38 316 VAL A C 1
ATOM 2568 O O . VAL A 1 316 ? 5.870 -30.290 30.731 1.00 66.38 316 VAL A O 1
ATOM 2571 N N . ARG A 1 317 ? 7.578 -31.721 31.011 1.00 66.56 317 ARG A N 1
ATOM 2572 C CA . ARG A 1 317 ? 7.793 -32.027 29.591 1.00 66.56 317 ARG A CA 1
ATOM 2573 C C . ARG A 1 317 ? 7.126 -33.365 29.273 1.00 66.56 317 ARG A C 1
ATOM 2575 O O . ARG A 1 317 ? 7.564 -34.397 29.772 1.00 66.56 317 ARG A O 1
ATOM 2582 N N . ALA A 1 318 ? 6.119 -33.344 28.408 1.00 63.31 318 ALA A N 1
ATOM 2583 C CA . ALA A 1 318 ? 5.587 -34.521 27.722 1.00 63.31 318 ALA A CA 1
ATOM 2584 C C . ALA A 1 318 ? 5.401 -34.133 26.243 1.00 63.31 318 ALA A C 1
ATOM 2586 O O . ALA A 1 318 ? 4.760 -33.123 25.967 1.00 63.31 318 ALA A O 1
ATOM 2587 N N . THR A 1 319 ? 6.279 -34.643 25.369 1.00 62.94 319 THR A N 1
ATOM 2588 C CA . THR A 1 319 ? 6.122 -35.807 24.456 1.00 62.94 319 THR A CA 1
ATOM 2589 C C . THR A 1 319 ? 5.451 -35.446 23.148 1.00 62.94 319 THR A C 1
ATOM 2591 O O . THR A 1 319 ? 4.249 -35.110 23.198 1.00 62.94 319 THR A O 1
#

Organism: NCBI:txid1448309

Foldseek 3Di:
DDDDDPDDDPVPDDVVVVVVVVVVVVVVVVVVVVVVVVVVVVVVVVVVVVVVPPVVVVVVCVVDPDPDPPPVPPPPVVVPDDPPDDPDDDDDDDDDDDDDDDDDDDDDDDDDDDDDDDDPPDPPPPPPPPPPPPPPPPPPDDVVVVVVVVVVVVVVVVLVVLQVVLVVLLVVLLVVVVVLVVPDDDQPDFDWDPPVQPPDPDPRDQTHGDPDPRCVSVVVSLVVLVVSLVSLVPRDDVPPPVSVVSSVVSNVVSVVVSVVSVVVVVVSSVVVVVVVVVVVVVVVVVPVPDDDDDDDDDPDDDDPDPDPPDDDDDDDDDD

pLDDT: mean 75.99, std 20.46, range [37.34, 98.62]

Radius of gyration: 41.0 Å; Cα contacts (8 Å, |Δi|>4): 79; chains: 1; bounding box: 113×68×127 Å

Secondary structure (DSSP, 8-state):
---------TTS--HHHHHHHHHHHHHHHHHHHHHHHHHHHHHHHHHHHHHHHGGGHHHHHHHSPPS-GGGTTT--TTTT--------------------------------------PPP---------------------HHHHHHHHHHHHHHHHHHHHHHHHHHHHHHHHHHHHHHHHH----S---EESSTTSSSSSS----EEP--TTTHHHHHHHHHHHHHHHHHHT---TT-HHHHHHHHHHHHHHHHHHHHHHHHHHHHHHHHHHHHHHHHHHHHHSSSS---S-------PPPP---------------